Protein AF-0000000086095521 (afdb_homodimer)

Solvent-accessible surface area (backbone atoms only — not comparable to full-atom values): 11314 Å² total; per-residue (Å²): 124,56,78,54,31,46,60,67,69,57,49,69,67,57,41,50,50,43,34,40,61,52,36,51,45,52,51,55,52,46,30,63,48,43,61,58,25,50,75,66,45,40,44,78,45,80,43,85,32,47,42,55,35,70,74,40,37,69,44,7,31,45,44,15,15,22,33,29,16,40,50,27,38,29,47,20,50,21,56,73,32,37,90,40,41,30,46,33,35,42,43,30,76,44,86,71,75,60,71,56,68,69,67,81,70,69,63,69,84,106,125,55,77,54,33,45,61,68,68,58,49,69,68,58,42,50,51,41,34,41,61,51,35,51,45,52,52,56,51,46,29,63,46,42,61,59,24,49,74,64,44,39,45,78,46,79,43,85,32,49,41,57,32,70,73,50,32,69,42,7,30,44,42,14,15,22,32,30,16,40,51,28,37,29,46,20,48,22,56,74,31,38,90,40,41,30,48,33,33,42,45,29,74,43,86,72,76,59,72,56,68,72,65,82,71,72,63,70,86,106

Organism: Naegleria lovaniensis (NCBI:txid51637)

Secondary structure (DSSP, 8-state):
--TT--GGG--HHHHHHHHIIIIIHHHHHHHHHHHHHHHHT-EEEEEE--HHHHH-TTS-HHHHHHHHHHHHHHHHHHHHHGGGTEEEEEE--SSS---B----TTSS--/--TT--TTT--HHHHHHHHIIIIIHHHHHHHHHHHHHHHHT-EEEEEE--HHHHHSS-S-HHHHHHHHHHHHHHHHHHHHHGGGTEEEEEE--SSS---B----TTSTT-

Nearest PDB structures (foldseek):
  2cfc-assembly1_D  TM=9.302E-01  e=1.470E-06  Xanthobacter autotrophicus Py2
  3tzq-assembly1_C  TM=8.940E-01  e=1.376E-06  Mycobacterium marinum M
  4gh5-assembly1_D  TM=8.864E-01  e=1.376E-06  Xanthobacter autotrophicus Py2
  6zdz-assembly1_A  TM=9.006E-01  e=1.494E-05  Comamonas sp. 26
  6zdz-assembly1_B  TM=9.091E-01  e=1.706E-05  Comamonas sp. 26

Sequence (220 aa):
MDNFISCGDITDEVWEKVMAVNTTGPIRTMRKAIPIMSQKKNGAIINIASLGGLHGGRAGIGYTASKHALIGMTKNVGFHYGDQGIRCNAIAPGSVQTNIEVKNPHRWVQMDNFISCGDITDEVWEKVMAVNTTGPIRTMRKAIPIMSQKKNGAIINIASLGGLHGGRAGIGYTASKHALIGMTKNVGFHYGDQGIRCNAIAPGSVQTNIEVKNPHRWVQ

Structure (mmCIF, N/CA/C/O backbone):
data_AF-0000000086095521-model_v1
#
loop_
_entity.id
_entity.type
_entity.pdbx_description
1 polymer 'Uncharacterized protein'
#
loop_
_atom_site.group_PDB
_atom_site.id
_atom_site.type_symbol
_atom_site.label_atom_id
_atom_site.label_alt_id
_atom_site.label_comp_id
_atom_site.label_asym_id
_atom_site.label_entity_id
_atom_site.label_seq_id
_atom_site.pdbx_PDB_ins_code
_atom_site.Cartn_x
_atom_site.Cartn_y
_atom_site.Cartn_z
_atom_site.occupancy
_atom_site.B_iso_or_equiv
_atom_site.auth_seq_id
_atom_site.auth_comp_id
_atom_site.auth_asym_id
_atom_site.auth_atom_id
_atom_site.pdbx_PDB_model_num
ATOM 1 N N . MET A 1 1 ? -12.258 2.51 9.047 1 44.19 1 MET A N 1
ATOM 2 C CA . MET A 1 1 ? -12.242 3.928 8.695 1 44.19 1 MET A CA 1
ATOM 3 C C . MET A 1 1 ? -11.133 4.66 9.43 1 44.19 1 MET A C 1
ATOM 5 O O . MET A 1 1 ? -11.023 4.57 10.656 1 44.19 1 MET A O 1
ATOM 9 N N . ASP A 1 2 ? -9.93 4.641 9.039 1 56.09 2 ASP A N 1
ATOM 10 C CA . ASP A 1 2 ? -8.781 5.195 9.75 1 56.09 2 ASP A CA 1
ATOM 11 C C . ASP A 1 2 ? -9.086 6.605 10.258 1 56.09 2 ASP A C 1
ATOM 13 O O . ASP A 1 2 ? -8.18 7.32 10.695 1 56.09 2 ASP A O 1
ATOM 17 N N . ASN A 1 3 ? -10.492 7 10.508 1 64.38 3 ASN A N 1
ATOM 18 C CA . ASN A 1 3 ? -10.953 8.242 11.125 1 64.38 3 ASN A CA 1
ATOM 19 C C . ASN A 1 3 ? -10.273 9.461 10.508 1 64.38 3 ASN A C 1
ATOM 21 O O . ASN A 1 3 ? -10.016 10.445 11.203 1 64.38 3 ASN A O 1
ATOM 25 N N . PHE A 1 4 ? -9.852 9.375 9.32 1 81.38 4 PHE A N 1
ATOM 26 C CA . PHE A 1 4 ? -9.273 10.516 8.617 1 81.38 4 PHE A CA 1
ATOM 27 C C . PHE A 1 4 ? -8.023 11.008 9.328 1 81.38 4 PHE A C 1
ATOM 29 O O . PHE A 1 4 ? -7.797 12.219 9.422 1 81.38 4 PHE A O 1
ATOM 36 N N . ILE A 1 5 ? -7.273 10.086 10.023 1 91.94 5 ILE A N 1
ATOM 37 C CA . ILE A 1 5 ? -6.066 10.469 10.742 1 91.94 5 ILE A CA 1
ATOM 38 C C . ILE A 1 5 ? -4.941 10.758 9.75 1 91.94 5 ILE A C 1
ATOM 40 O O . ILE A 1 5 ? -4.637 9.93 8.891 1 91.94 5 ILE A O 1
ATOM 44 N N . SER A 1 6 ? -4.414 12.008 9.898 1 93.19 6 SER A N 1
ATOM 45 C CA . SER A 1 6 ? -3.32 12.414 9.016 1 93.19 6 SER A CA 1
ATOM 46 C C . SER A 1 6 ? -2 11.789 9.453 1 93.19 6 SER A C 1
ATOM 48 O O . SER A 1 6 ? -1.903 11.227 10.547 1 93.19 6 SER A O 1
ATOM 50 N N . CYS A 1 7 ? -1.016 11.938 8.648 1 96 7 CYS A N 1
ATOM 51 C CA . CYS A 1 7 ? 0.291 11.336 8.875 1 96 7 CYS A CA 1
ATOM 52 C C . CYS A 1 7 ? 0.884 11.797 10.195 1 96 7 CYS A C 1
ATOM 54 O O . CYS A 1 7 ? 1.418 10.992 10.961 1 96 7 CYS A O 1
ATOM 56 N N . GLY A 1 8 ? 0.722 13.078 10.484 1 94.88 8 GLY A N 1
ATOM 57 C CA . GLY A 1 8 ? 1.319 13.641 11.688 1 94.88 8 GLY A CA 1
ATOM 58 C C . GLY A 1 8 ? 0.671 13.141 12.961 1 94.88 8 GLY A C 1
ATOM 59 O O . GLY A 1 8 ? 1.262 13.234 14.039 1 94.88 8 GLY A O 1
ATOM 60 N N . ASP A 1 9 ? -0.447 12.5 12.898 1 95 9 ASP A N 1
ATOM 61 C CA . ASP A 1 9 ? -1.225 12.203 14.102 1 95 9 ASP A CA 1
ATOM 62 C C . ASP A 1 9 ? -1.443 10.703 14.258 1 95 9 ASP A C 1
ATOM 64 O O . ASP A 1 9 ? -1.921 10.242 15.297 1 95 9 ASP A O 1
ATOM 68 N N . ILE A 1 10 ? -1.082 9.953 13.312 1 96.25 10 ILE A N 1
ATOM 69 C CA . ILE A 1 10 ? -1.401 8.531 13.359 1 96.25 10 ILE A CA 1
ATOM 70 C C . ILE A 1 10 ? -0.462 7.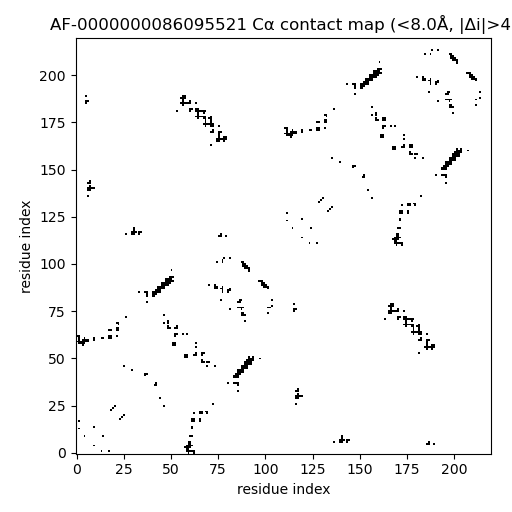816 14.328 1 96.25 10 ILE A C 1
ATOM 72 O O . ILE A 1 10 ? 0.727 8.133 14.398 1 96.25 10 ILE A O 1
ATOM 76 N N . THR A 1 11 ? -1.024 6.887 15.078 1 96.94 11 THR A N 1
ATOM 77 C CA . THR A 1 11 ? -0.217 6.09 16 1 96.94 11 THR A CA 1
ATOM 78 C C . THR A 1 11 ? 0.191 4.77 15.359 1 96.94 11 THR A C 1
ATOM 80 O O . THR A 1 11 ? -0.406 4.344 14.367 1 96.94 11 THR A O 1
ATOM 83 N N . ASP A 1 12 ? 1.165 4.082 15.953 1 97.19 12 ASP A N 1
ATOM 84 C CA . ASP A 1 12 ? 1.57 2.766 15.469 1 97.19 12 ASP A CA 1
ATOM 85 C C . ASP A 1 12 ? 0.413 1.773 15.539 1 97.19 12 ASP A C 1
ATOM 87 O O . ASP A 1 12 ? 0.239 0.949 14.641 1 97.19 12 ASP A O 1
ATOM 91 N N . GLU A 1 13 ? -0.244 1.896 16.578 1 97.19 13 GLU A N 1
ATOM 92 C CA . GLU A 1 13 ? -1.347 0.963 16.797 1 97.19 13 GLU A CA 1
ATOM 93 C C . GLU A 1 13 ? -2.396 1.085 15.695 1 97.19 13 GLU A C 1
ATOM 95 O O . GLU A 1 13 ? -2.859 0.076 15.156 1 97.19 13 GLU A O 1
ATOM 100 N N . VAL A 1 14 ? -2.777 2.252 15.359 1 96.25 14 VAL A N 1
ATOM 101 C CA . VAL A 1 14 ? -3.791 2.475 14.336 1 96.25 14 VAL A CA 1
ATOM 102 C C . VAL A 1 14 ? -3.242 2.066 12.969 1 96.25 14 VAL A C 1
ATOM 104 O O . VAL A 1 14 ? -3.928 1.397 12.195 1 96.25 14 VAL A O 1
ATOM 107 N N . TRP A 1 15 ? -2.004 2.449 12.688 1 97.38 15 TRP A N 1
ATOM 108 C CA . TRP A 1 15 ? -1.353 2.076 11.438 1 97.38 15 TRP A CA 1
ATOM 109 C C . TRP A 1 15 ? -1.354 0.562 11.25 1 97.38 15 TRP A C 1
ATOM 111 O O . TRP A 1 15 ? -1.798 0.058 10.219 1 97.38 15 TRP A O 1
ATOM 121 N N . GLU A 1 16 ? -0.926 -0.094 12.266 1 97.19 16 GLU A N 1
ATOM 122 C CA . GLU A 1 16 ? -0.787 -1.545 12.188 1 97.19 16 GLU A CA 1
ATOM 123 C C . GLU A 1 16 ? -2.145 -2.223 12.031 1 97.19 16 GLU A C 1
ATOM 125 O O . GLU A 1 16 ? -2.281 -3.186 11.273 1 97.19 16 GLU A O 1
ATOM 130 N N . LYS A 1 17 ? -3.07 -1.743 12.711 1 97 17 LYS A N 1
ATOM 131 C CA . LYS A 1 17 ? -4.406 -2.324 12.625 1 97 17 LYS A CA 1
ATOM 132 C C . LYS A 1 17 ? -4.988 -2.156 11.227 1 97 17 LYS A C 1
ATOM 134 O O . LYS A 1 17 ? -5.531 -3.105 10.656 1 97 17 LYS A O 1
ATOM 139 N N . VAL A 1 18 ? -4.906 -0.98 10.648 1 95.56 18 VAL A N 1
ATOM 140 C CA . VAL A 1 18 ? -5.465 -0.691 9.336 1 95.56 18 VAL A CA 1
ATOM 141 C C . VAL A 1 18 ? -4.762 -1.535 8.273 1 95.56 18 VAL A C 1
ATOM 143 O O . VAL A 1 18 ? -5.414 -2.146 7.426 1 95.56 18 VAL A O 1
ATOM 146 N N . MET A 1 19 ? -3.428 -1.593 8.383 1 97.38 19 MET A N 1
ATOM 147 C CA . MET A 1 19 ? -2.672 -2.381 7.418 1 97.38 19 MET A CA 1
ATOM 148 C C . MET A 1 19 ? -2.984 -3.867 7.562 1 97.38 19 MET A C 1
ATOM 150 O O . MET A 1 19 ? -3.119 -4.578 6.566 1 97.38 19 MET A O 1
ATOM 154 N N . ALA A 1 20 ? -3.111 -4.277 8.773 1 97.44 20 ALA A N 1
ATOM 155 C CA . ALA A 1 20 ? -3.428 -5.684 9 1 97.44 20 ALA A CA 1
ATOM 156 C C . ALA A 1 20 ? -4.773 -6.051 8.383 1 97.44 20 ALA A C 1
ATOM 158 O O . ALA A 1 20 ? -4.891 -7.07 7.695 1 97.44 20 ALA A O 1
ATOM 159 N N . VAL A 1 21 ? -5.719 -5.293 8.57 1 96.56 21 VAL A N 1
ATOM 160 C CA . VAL A 1 21 ? -7.078 -5.586 8.133 1 96.56 21 VAL A CA 1
ATOM 161 C C . VAL A 1 21 ? -7.176 -5.457 6.609 1 96.56 21 VAL A C 1
ATOM 163 O O . VAL A 1 21 ? -7.73 -6.328 5.941 1 96.56 21 VAL A O 1
ATOM 166 N N . ASN A 1 22 ? -6.551 -4.426 6.055 1 94.94 22 ASN A N 1
ATOM 167 C CA . ASN A 1 22 ? -6.812 -4.09 4.66 1 94.94 22 ASN A CA 1
ATOM 168 C C . ASN A 1 22 ? -5.781 -4.719 3.729 1 94.94 22 ASN A C 1
ATOM 170 O O . ASN A 1 22 ? -5.988 -4.785 2.518 1 94.94 22 ASN A O 1
ATOM 174 N N . THR A 1 23 ? -4.629 -5.129 4.23 1 97 23 THR A N 1
ATOM 175 C CA . THR A 1 23 ? -3.6 -5.672 3.348 1 97 23 THR A CA 1
ATOM 176 C C . THR A 1 23 ? -3.225 -7.09 3.762 1 97 23 THR A C 1
ATOM 178 O O . THR A 1 23 ? -3.395 -8.031 2.986 1 97 23 THR A O 1
ATOM 181 N N . THR A 1 24 ? -2.922 -7.23 5.055 1 98.25 24 THR A N 1
ATOM 182 C CA . THR A 1 24 ? -2.479 -8.539 5.512 1 98.25 24 THR A CA 1
ATOM 183 C C . THR A 1 24 ? -3.619 -9.555 5.441 1 98.25 24 THR A C 1
ATOM 185 O O . THR A 1 24 ? -3.412 -10.703 5.055 1 98.25 24 THR A O 1
ATOM 188 N N . GLY A 1 25 ? -4.797 -9.172 5.836 1 98.06 25 GLY A N 1
ATOM 189 C CA . GLY A 1 25 ? -5.953 -10.047 5.719 1 98.06 25 GLY A CA 1
ATOM 190 C C . GLY A 1 25 ? -6.164 -10.562 4.309 1 98.06 25 GLY A C 1
ATOM 191 O O . GLY A 1 25 ? -6.16 -11.773 4.086 1 98.06 25 GLY A O 1
ATOM 192 N N . PRO A 1 26 ? -6.27 -9.664 3.373 1 97.62 26 PRO A N 1
ATOM 193 C CA . PRO A 1 26 ? -6.492 -10.062 1.98 1 97.62 26 PRO A CA 1
ATOM 194 C C . PRO A 1 26 ? -5.363 -10.93 1.423 1 97.62 26 PRO A C 1
ATOM 196 O O . PRO A 1 26 ? -5.621 -11.891 0.698 1 97.62 26 PRO A O 1
ATOM 199 N N . ILE A 1 27 ? -4.113 -10.594 1.688 1 97.62 27 ILE A N 1
ATOM 200 C CA . ILE A 1 27 ? -3.043 -11.398 1.111 1 97.62 27 ILE A CA 1
ATOM 201 C C . ILE A 1 27 ? -3.09 -12.812 1.688 1 97.62 27 ILE A C 1
ATOM 203 O O . ILE A 1 27 ? -2.82 -13.789 0.981 1 97.62 27 ILE A O 1
ATOM 207 N N . ARG A 1 28 ? -3.412 -12.969 2.965 1 98.38 28 ARG A N 1
ATOM 208 C CA . ARG A 1 28 ? -3.527 -14.297 3.555 1 98.38 28 ARG A CA 1
ATOM 209 C C . ARG A 1 28 ? -4.672 -15.078 2.918 1 98.38 28 ARG A C 1
ATOM 211 O O . ARG A 1 28 ? -4.539 -16.281 2.656 1 98.38 28 ARG A O 1
ATOM 218 N N . THR A 1 29 ? -5.742 -14.414 2.641 1 98.12 29 THR A N 1
ATOM 219 C CA . THR A 1 29 ? -6.891 -15.055 1.999 1 98.12 29 THR A CA 1
ATOM 220 C C . THR A 1 29 ? -6.547 -15.477 0.574 1 98.12 29 THR A C 1
ATOM 222 O O . THR A 1 29 ? -6.809 -16.609 0.18 1 98.12 29 THR A O 1
ATOM 225 N N . MET A 1 30 ? -5.879 -14.609 -0.163 1 98 30 MET A N 1
ATOM 226 C CA . MET A 1 30 ? -5.516 -14.922 -1.543 1 98 30 MET A CA 1
ATOM 227 C C . MET A 1 30 ? -4.484 -16.047 -1.595 1 98 30 MET A C 1
ATOM 229 O O . MET A 1 30 ? -4.559 -16.922 -2.459 1 98 30 MET A O 1
ATOM 233 N N . ARG A 1 31 ? -3.58 -15.977 -0.673 1 97.75 31 ARG A N 1
ATOM 234 C CA . ARG A 1 31 ? -2.537 -17 -0.625 1 97.75 31 ARG A CA 1
ATOM 235 C C . ARG A 1 31 ? -3.137 -18.391 -0.467 1 97.75 31 ARG A C 1
ATOM 237 O O . ARG A 1 31 ? -2.613 -19.359 -1.016 1 97.75 31 ARG A O 1
ATOM 244 N N . LYS A 1 32 ? -4.203 -18.469 0.253 1 97.44 32 LYS A N 1
ATOM 245 C CA . LYS A 1 32 ? -4.855 -19.766 0.457 1 97.44 32 LYS A CA 1
ATOM 246 C C . LYS A 1 32 ? -5.711 -20.141 -0.747 1 97.44 32 LYS A C 1
ATOM 248 O O . LYS A 1 32 ? -5.793 -21.312 -1.114 1 97.44 32 LYS A O 1
ATOM 253 N N . ALA A 1 33 ? -6.305 -19.234 -1.406 1 97.88 33 ALA A N 1
ATOM 254 C CA . ALA A 1 33 ? -7.262 -19.469 -2.482 1 97.88 33 ALA A CA 1
ATOM 255 C C . ALA A 1 33 ? -6.547 -19.781 -3.795 1 97.88 33 ALA A C 1
ATOM 257 O O . ALA A 1 33 ? -7.016 -20.609 -4.582 1 97.88 33 ALA A O 1
ATOM 258 N N . ILE A 1 34 ? -5.438 -19.219 -4.039 1 97.44 34 ILE A N 1
ATOM 259 C CA . ILE A 1 34 ? -4.797 -19.203 -5.352 1 97.44 34 ILE A CA 1
ATOM 260 C C . ILE A 1 34 ? -4.363 -20.625 -5.73 1 97.44 34 ILE A C 1
ATOM 262 O O . ILE A 1 34 ? -4.609 -21.078 -6.848 1 97.44 34 ILE A O 1
ATOM 266 N N . PRO A 1 35 ? -3.738 -21.375 -4.809 1 96.25 35 PRO A N 1
ATOM 267 C CA . PRO A 1 35 ? -3.361 -22.734 -5.203 1 96.25 35 PRO A CA 1
ATOM 268 C C . PRO A 1 35 ? -4.562 -23.594 -5.602 1 96.25 35 PRO A C 1
ATOM 270 O O . PRO A 1 35 ? -4.469 -24.406 -6.535 1 96.25 35 PRO A O 1
ATOM 273 N N . ILE A 1 36 ? -5.652 -23.375 -4.949 1 97.19 36 ILE A N 1
ATOM 274 C CA . ILE A 1 36 ? -6.871 -24.109 -5.262 1 97.19 36 ILE A CA 1
ATOM 275 C C . ILE A 1 36 ? -7.395 -23.688 -6.633 1 97.19 36 ILE A C 1
ATOM 277 O O . ILE A 1 36 ? -7.746 -24.531 -7.461 1 97.19 36 ILE A O 1
ATOM 281 N N . MET A 1 37 ? -7.414 -22.469 -6.938 1 97.62 37 MET A N 1
ATOM 282 C CA . MET A 1 37 ? -7.898 -21.922 -8.203 1 97.62 37 MET A CA 1
ATOM 283 C C . MET A 1 37 ? -6.98 -22.312 -9.352 1 97.62 37 MET A C 1
ATOM 285 O O . MET A 1 37 ? -7.445 -22.594 -10.461 1 97.62 37 MET A O 1
ATOM 289 N N . SER A 1 38 ? -5.73 -22.312 -9.008 1 95.88 38 SER A N 1
ATOM 290 C CA . SER A 1 38 ? -4.754 -22.672 -10.023 1 95.88 38 SER A CA 1
ATOM 291 C C . SER A 1 38 ? -4.941 -24.109 -10.492 1 95.88 38 SER A C 1
ATOM 293 O O . SER A 1 38 ? -4.828 -24.406 -11.68 1 95.88 38 SER A O 1
ATOM 295 N N . GLN A 1 39 ? -5.23 -24.953 -9.602 1 95.81 39 GLN A N 1
ATOM 296 C CA . GLN A 1 39 ? -5.484 -26.359 -9.93 1 95.81 39 GLN A CA 1
ATOM 297 C C . GLN A 1 39 ? -6.711 -26.5 -10.82 1 95.81 39 GLN A C 1
ATOM 299 O O . GLN A 1 39 ? -6.727 -27.328 -11.734 1 95.81 39 GLN A O 1
ATOM 304 N N . LYS A 1 40 ? -7.66 -25.688 -10.695 1 96.75 40 LYS A N 1
ATOM 305 C CA . LYS A 1 40 ? -8.906 -25.719 -11.453 1 96.75 40 LYS A CA 1
ATOM 306 C C . LYS A 1 40 ? -8.797 -24.875 -12.719 1 96.75 40 LYS A C 1
ATOM 308 O O . LYS A 1 40 ? -9.672 -24.938 -13.586 1 96.75 40 LYS A O 1
ATOM 313 N N . LYS A 1 41 ? -7.809 -24.141 -12.82 1 96.31 41 LYS A N 1
ATOM 314 C CA . LYS A 1 41 ? -7.586 -23.203 -13.906 1 96.31 41 LYS A CA 1
ATOM 315 C C . LYS A 1 41 ? -8.789 -22.281 -14.094 1 96.31 41 LYS A C 1
ATOM 317 O O . LYS A 1 41 ? -9.219 -22.016 -15.219 1 96.31 41 LYS A O 1
ATOM 322 N N . ASN A 1 42 ? -9.312 -21.984 -12.992 1 96.75 42 ASN A N 1
ATOM 323 C CA . ASN A 1 42 ? -1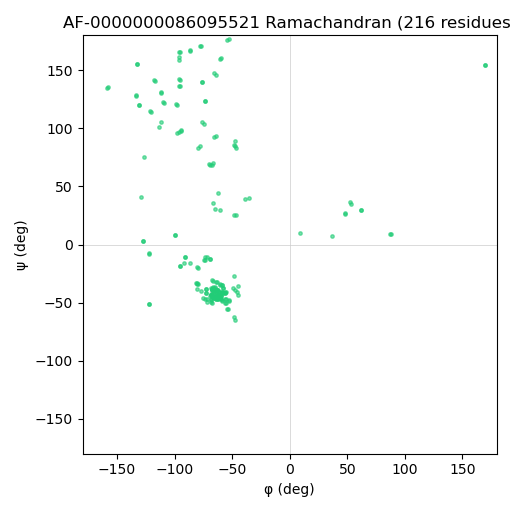0.492 -21.125 -12.945 1 96.75 42 ASN A CA 1
ATOM 324 C C . ASN A 1 42 ? -10.672 -20.469 -11.578 1 96.75 42 ASN A C 1
ATOM 326 O O . ASN A 1 42 ? -10.453 -21.109 -10.547 1 96.75 42 ASN A O 1
ATOM 330 N N . GLY A 1 43 ? -10.969 -19.188 -11.555 1 96.75 43 GLY A N 1
ATOM 331 C CA . GLY A 1 43 ? -11.234 -18.484 -10.312 1 96.75 43 GLY A CA 1
ATOM 332 C C . GLY A 1 43 ? -11.305 -16.969 -10.484 1 96.75 43 GLY A C 1
ATOM 333 O O . GLY A 1 43 ? -10.75 -16.422 -11.438 1 96.75 43 GLY A O 1
ATOM 334 N N . ALA A 1 44 ? -12.039 -16.375 -9.562 1 97.38 44 ALA A N 1
ATOM 335 C CA . ALA A 1 44 ? -12.148 -14.922 -9.547 1 97.38 44 ALA A CA 1
ATOM 336 C C . ALA A 1 44 ? -11.953 -14.375 -8.133 1 97.38 44 ALA A C 1
ATOM 338 O O . ALA A 1 44 ? -12.516 -14.891 -7.172 1 97.38 44 ALA A O 1
ATOM 339 N N . ILE A 1 45 ? -11.094 -13.453 -8.055 1 97.25 45 ILE A N 1
ATOM 340 C CA . ILE A 1 45 ? -10.852 -12.727 -6.812 1 97.25 45 ILE A CA 1
ATOM 341 C C . ILE A 1 45 ? -11.328 -11.281 -6.957 1 97.25 45 ILE A C 1
ATOM 343 O O . ILE A 1 45 ? -11.023 -10.617 -7.953 1 97.25 45 ILE A O 1
ATOM 347 N N . ILE A 1 46 ? -12.117 -10.812 -5.961 1 95.94 46 ILE A N 1
ATOM 348 C CA . ILE A 1 46 ? -12.57 -9.422 -5.93 1 95.94 46 ILE A CA 1
ATOM 349 C C . ILE A 1 46 ? -12.102 -8.758 -4.641 1 95.94 46 ILE A C 1
ATOM 351 O O . ILE A 1 46 ? -12.477 -9.18 -3.543 1 95.94 46 ILE A O 1
ATOM 355 N N . ASN A 1 47 ? -11.234 -7.777 -4.781 1 94.44 47 ASN A N 1
ATOM 356 C CA . ASN A 1 47 ? -10.781 -6.973 -3.654 1 94.44 47 ASN A CA 1
ATOM 357 C C . ASN A 1 47 ? -11.586 -5.68 -3.533 1 94.44 47 ASN A C 1
ATOM 359 O O . ASN A 1 47 ? -11.898 -5.043 -4.539 1 94.44 47 ASN A O 1
ATOM 363 N N . ILE A 1 48 ? -11.859 -5.266 -2.373 1 90 48 ILE A N 1
ATOM 364 C CA . ILE A 1 48 ? -12.641 -4.051 -2.139 1 90 48 ILE A CA 1
ATOM 365 C C . ILE A 1 48 ? -11.695 -2.881 -1.864 1 90 48 ILE A C 1
ATOM 367 O O . ILE A 1 48 ? -11.172 -2.746 -0.756 1 90 48 ILE A O 1
ATOM 371 N N . ALA A 1 49 ? -11.469 -2.18 -2.949 1 86.06 49 ALA A N 1
ATOM 372 C CA . ALA A 1 49 ? -10.641 -0.979 -2.842 1 86.06 49 ALA A CA 1
ATOM 373 C C . ALA A 1 49 ? -11.508 0.269 -2.689 1 86.06 49 ALA A C 1
ATOM 375 O O . ALA A 1 49 ? -12.734 0.183 -2.701 1 86.06 49 ALA A O 1
ATOM 376 N N . SER A 1 50 ? -10.977 1.392 -2.207 1 65.25 50 SER A N 1
ATOM 377 C CA . SER A 1 50 ? -11.742 2.635 -2.117 1 65.25 50 SER A CA 1
ATOM 378 C C . SER A 1 50 ? -11.18 3.693 -3.062 1 65.25 50 SER A C 1
ATOM 380 O O . SER A 1 50 ? -9.969 3.896 -3.127 1 65.25 50 SER A O 1
ATOM 382 N N . LEU A 1 51 ? -11.719 3.986 -4.223 1 53.97 51 LEU A N 1
ATOM 383 C CA . LEU A 1 51 ? -11.266 5.012 -5.152 1 53.97 51 LEU A CA 1
ATOM 384 C C . LEU A 1 51 ? -11.133 6.359 -4.449 1 53.97 51 LEU A C 1
ATOM 386 O O . LEU A 1 51 ? -10.25 7.16 -4.789 1 53.97 51 LEU A O 1
ATOM 390 N N . GLY A 1 52 ? -12.242 6.656 -3.721 1 51.62 52 GLY A N 1
ATOM 391 C CA . GLY A 1 52 ? -12.094 7.934 -3.037 1 51.62 52 GLY A CA 1
ATOM 392 C C . GLY A 1 52 ? -10.766 8.062 -2.312 1 51.62 52 GLY A C 1
ATOM 393 O O . GLY A 1 52 ? -10.219 9.164 -2.205 1 51.62 52 GLY A O 1
ATOM 394 N N . GLY A 1 53 ? -10.367 7.035 -1.752 1 50.53 53 GLY A N 1
ATOM 395 C CA . GLY A 1 53 ? -9.094 7.062 -1.046 1 50.53 53 GLY A CA 1
ATOM 396 C C . GLY A 1 53 ? -7.906 7.25 -1.966 1 50.53 53 GLY A C 1
ATOM 397 O O . GLY A 1 53 ? -6.848 7.711 -1.533 1 50.53 53 GLY A O 1
ATOM 398 N N . LEU A 1 54 ? -8.055 6.70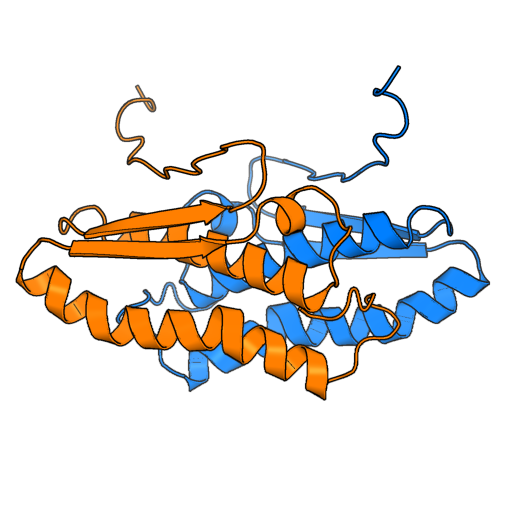3 -3.26 1 54 54 LEU A N 1
ATOM 399 C CA . LEU A 1 54 ? -6.977 6.805 -4.234 1 54 54 LEU A CA 1
ATOM 400 C C . LEU A 1 54 ? -6.836 8.234 -4.746 1 54 54 LEU A C 1
ATOM 402 O O . LEU A 1 54 ? -5.727 8.695 -5.016 1 54 54 LEU A O 1
ATOM 406 N N . HIS A 1 55 ? -8.047 8.766 -5.141 1 51.25 55 HIS A N 1
ATOM 407 C CA . HIS A 1 55 ? -7.992 10.094 -5.73 1 51.25 55 HIS A CA 1
ATOM 408 C C . HIS A 1 55 ? -7.688 11.156 -4.676 1 51.25 55 HIS A C 1
ATOM 410 O O . HIS A 1 55 ? -7.117 12.203 -4.984 1 51.25 55 HIS A O 1
ATOM 416 N N . GLY A 1 56 ? -8.336 11.156 -3.562 1 47.5 56 GLY A N 1
ATOM 417 C CA . GLY A 1 56 ? -8.461 12.414 -2.842 1 47.5 56 GLY A CA 1
ATOM 418 C C . GLY A 1 56 ? -8.008 12.32 -1.397 1 47.5 56 GLY A C 1
ATOM 419 O O . GLY A 1 56 ? -8.547 11.531 -0.621 1 47.5 56 GLY A O 1
ATOM 420 N N . GLY A 1 57 ? -6.594 12.281 -1.204 1 59.19 57 GLY A N 1
ATOM 421 C CA . GLY A 1 57 ? -5.961 12.695 0.037 1 59.19 57 GLY A CA 1
ATOM 422 C C . GLY A 1 57 ? -6.957 12.969 1.15 1 59.19 57 GLY A C 1
ATOM 423 O O . GLY A 1 57 ? -6.57 13.344 2.26 1 59.19 57 GLY A O 1
ATOM 424 N N . ARG A 1 58 ? -8.273 12.586 0.913 1 68.5 58 ARG A N 1
ATOM 425 C CA . ARG A 1 58 ? -9.18 13.062 1.95 1 68.5 58 ARG A CA 1
ATOM 426 C C . ARG A 1 58 ? -9.344 12.023 3.059 1 68.5 58 ARG A C 1
ATOM 428 O O . ARG A 1 58 ? -9.688 12.367 4.191 1 68.5 58 ARG A O 1
ATOM 435 N N . ALA A 1 59 ? -8.945 10.797 2.773 1 84.56 59 ALA A N 1
ATOM 436 C CA . ALA A 1 59 ? -9.008 9.781 3.814 1 84.56 59 ALA A CA 1
ATOM 437 C C . ALA A 1 59 ? -7.742 9.789 4.672 1 84.56 59 ALA A C 1
ATOM 439 O O . ALA A 1 59 ? -6.785 10.516 4.367 1 84.56 59 ALA A O 1
ATOM 440 N N . GLY A 1 60 ? -7.867 9.078 5.781 1 92.25 60 GLY A N 1
ATOM 441 C CA . GLY A 1 60 ? -6.668 8.953 6.59 1 92.25 60 GLY A CA 1
ATOM 442 C C . GLY A 1 60 ? -5.52 8.281 5.863 1 92.25 60 GLY A C 1
ATOM 443 O O . GLY A 1 60 ? -5.727 7.617 4.844 1 92.25 60 GLY A O 1
ATOM 444 N N . ILE A 1 61 ? -4.34 8.5 6.359 1 94.75 61 ILE A N 1
ATOM 445 C CA . ILE A 1 61 ? -3.143 8.055 5.656 1 94.75 61 ILE A CA 1
ATOM 446 C C . ILE A 1 61 ? -3.088 6.527 5.648 1 94.75 61 ILE A C 1
ATOM 448 O O . ILE A 1 61 ? -2.666 5.918 4.66 1 94.75 61 ILE A O 1
ATOM 452 N N . GLY A 1 62 ? -3.518 5.902 6.82 1 95.25 62 GLY A N 1
ATOM 453 C CA . GLY A 1 62 ? -3.502 4.449 6.848 1 95.25 62 GLY A CA 1
ATOM 454 C C . GLY A 1 62 ? -4.453 3.824 5.848 1 95.25 62 GLY A C 1
ATOM 455 O O . GLY A 1 62 ? -4.098 2.865 5.16 1 95.25 62 GLY A O 1
ATOM 456 N N . TYR A 1 63 ? -5.527 4.387 5.77 1 92.62 63 TYR A N 1
ATOM 457 C CA . TYR A 1 63 ? -6.535 3.9 4.828 1 92.62 63 TYR A CA 1
ATOM 458 C C . TYR A 1 63 ? -6.09 4.129 3.391 1 92.62 63 TYR A C 1
ATOM 460 O O . TYR A 1 63 ? -6.16 3.219 2.561 1 92.62 63 TYR A O 1
ATOM 468 N N . THR A 1 64 ? -5.688 5.262 3.061 1 92.5 64 THR A N 1
ATOM 469 C CA . THR A 1 64 ? -5.215 5.586 1.72 1 92.5 64 THR A CA 1
ATOM 470 C C . THR A 1 64 ? -4.082 4.648 1.306 1 92.5 64 THR A C 1
ATOM 472 O O . THR A 1 64 ? -4.109 4.074 0.216 1 92.5 64 THR A O 1
ATOM 475 N N . ALA A 1 65 ? -3.145 4.48 2.193 1 94.69 65 ALA A N 1
ATOM 476 C CA . ALA A 1 65 ? -2.006 3.607 1.919 1 94.69 65 ALA A CA 1
ATOM 477 C C . ALA A 1 65 ? -2.463 2.17 1.693 1 94.69 65 ALA A C 1
ATOM 479 O O . ALA A 1 65 ? -2.033 1.519 0.738 1 94.69 65 ALA A O 1
ATOM 480 N N . SER A 1 66 ? -3.309 1.703 2.553 1 94.69 66 SER A N 1
ATOM 481 C CA . SER A 1 66 ? -3.721 0.305 2.5 1 94.69 66 SER A CA 1
ATOM 482 C C . SER A 1 66 ? -4.523 0.014 1.236 1 94.69 66 SER A C 1
ATOM 484 O O . SER A 1 66 ? -4.391 -1.058 0.642 1 94.69 66 SER A O 1
ATOM 486 N N . LYS A 1 67 ? -5.266 0.906 0.884 1 92.62 67 LYS A N 1
ATOM 487 C CA . LYS A 1 67 ? -6.062 0.699 -0.323 1 92.62 67 LYS A CA 1
ATOM 488 C C . LYS A 1 67 ? -5.191 0.767 -1.574 1 92.62 67 LYS A C 1
ATOM 490 O O . LYS A 1 67 ? -5.418 0.03 -2.535 1 92.62 67 LYS A O 1
ATOM 495 N N . HIS A 1 68 ? -4.281 1.624 -1.584 1 91.94 68 HIS A N 1
ATOM 496 C CA . HIS A 1 68 ? -3.309 1.603 -2.672 1 91.94 68 HIS A CA 1
ATOM 497 C C . HIS A 1 68 ? -2.559 0.276 -2.713 1 91.94 68 HIS A C 1
ATOM 499 O O . HIS A 1 68 ? -2.326 -0.278 -3.791 1 91.94 68 HIS A O 1
ATOM 505 N N . ALA A 1 69 ? -2.158 -0.156 -1.569 1 94.12 69 ALA A N 1
ATOM 506 C CA . ALA A 1 69 ? -1.493 -1.454 -1.502 1 94.12 69 ALA A CA 1
ATOM 507 C C . ALA A 1 69 ? -2.373 -2.555 -2.088 1 94.12 69 ALA A C 1
ATOM 509 O O . ALA A 1 69 ? -1.89 -3.422 -2.816 1 94.12 69 ALA A O 1
ATOM 510 N N . LEU A 1 70 ? -3.619 -2.486 -1.77 1 94.25 70 LEU A N 1
ATOM 511 C CA . LEU A 1 70 ? -4.566 -3.479 -2.262 1 94.25 70 LEU A CA 1
ATOM 512 C C . LEU A 1 70 ? -4.66 -3.436 -3.783 1 94.25 70 LEU A C 1
ATOM 514 O O . LEU A 1 70 ? -4.762 -4.48 -4.434 1 94.25 70 LEU A O 1
ATOM 518 N N . ILE A 1 71 ? -4.625 -2.301 -4.281 1 92 71 ILE A N 1
ATOM 519 C CA . ILE A 1 71 ? -4.629 -2.152 -5.73 1 92 71 ILE A CA 1
ATOM 520 C C . ILE A 1 71 ? -3.369 -2.787 -6.316 1 92 71 ILE A C 1
ATOM 522 O O . ILE A 1 71 ? -3.434 -3.498 -7.324 1 92 71 ILE A O 1
ATOM 526 N N . GLY A 1 72 ? -2.258 -2.527 -5.723 1 92.06 72 GLY A N 1
ATOM 527 C CA . GLY A 1 72 ? -1.025 -3.166 -6.156 1 92.06 72 GLY A CA 1
ATOM 528 C C . GLY A 1 72 ? -1.084 -4.68 -6.098 1 92.06 72 GLY A C 1
ATOM 529 O O . GLY A 1 72 ? -0.64 -5.359 -7.023 1 92.06 72 GLY A O 1
ATOM 530 N N . MET A 1 73 ? -1.643 -5.184 -5.066 1 94.81 73 MET A N 1
ATOM 531 C CA . MET A 1 73 ? -1.806 -6.625 -4.922 1 94.81 73 MET A CA 1
ATOM 532 C C . MET A 1 73 ? -2.703 -7.188 -6.02 1 94.81 73 MET A C 1
ATOM 534 O O . MET A 1 73 ? -2.416 -8.25 -6.578 1 94.81 73 MET A O 1
ATOM 538 N 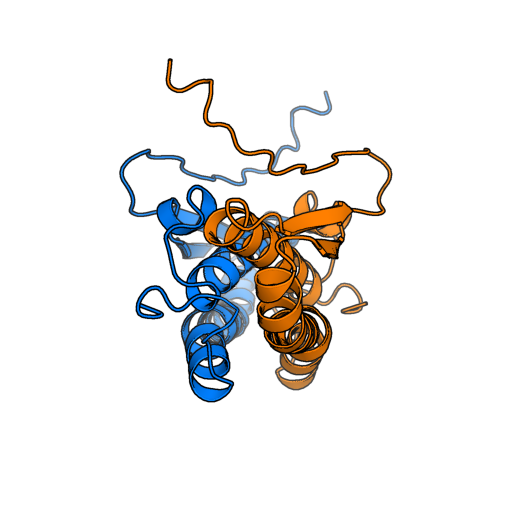N . THR A 1 74 ? -3.744 -6.496 -6.27 1 94.62 74 THR A N 1
ATOM 539 C CA . THR A 1 74 ? -4.691 -6.91 -7.297 1 94.62 74 THR A CA 1
ATOM 540 C C . THR A 1 74 ? -3.998 -7.023 -8.656 1 94.62 74 THR A C 1
ATOM 542 O O . THR A 1 74 ? -4.137 -8.031 -9.344 1 94.62 74 THR A O 1
ATOM 545 N N . LYS A 1 75 ? -3.262 -6.012 -8.984 1 92.25 75 LYS A N 1
ATOM 546 C CA . LYS A 1 75 ? -2.537 -5.996 -10.25 1 92.25 75 LYS A CA 1
ATOM 547 C C . LYS A 1 75 ? -1.507 -7.121 -10.312 1 92.25 75 LYS A C 1
ATOM 549 O O . LYS A 1 75 ? -1.364 -7.785 -11.344 1 92.25 75 LYS A O 1
ATOM 554 N N . ASN A 1 76 ? -0.795 -7.273 -9.25 1 92.75 76 ASN A N 1
ATOM 555 C CA . ASN A 1 76 ? 0.232 -8.305 -9.18 1 92.75 76 ASN A CA 1
ATOM 556 C C . ASN A 1 76 ? -0.36 -9.703 -9.375 1 92.75 76 ASN A C 1
ATOM 558 O O . ASN A 1 76 ? 0.162 -10.5 -10.156 1 92.75 76 ASN A O 1
ATOM 562 N N . VAL A 1 77 ? -1.426 -9.977 -8.703 1 95.06 77 VAL A N 1
ATOM 563 C CA . VAL A 1 77 ? -2.068 -11.281 -8.789 1 95.06 77 VAL A CA 1
ATOM 564 C C . VAL A 1 77 ? -2.619 -11.5 -10.203 1 95.06 77 VAL A C 1
ATOM 566 O O . VAL A 1 77 ? -2.453 -12.57 -10.781 1 95.06 77 VAL A O 1
ATOM 569 N N . GLY A 1 78 ? -3.262 -10.531 -10.695 1 93.5 78 GLY A N 1
ATOM 570 C CA . GLY A 1 78 ? -3.75 -10.633 -12.062 1 93.5 78 GLY A CA 1
ATOM 571 C C . GLY A 1 78 ? -2.656 -10.938 -13.062 1 93.5 78 GLY A C 1
ATOM 572 O O . GLY A 1 78 ? -2.857 -11.734 -13.984 1 93.5 78 GLY A O 1
ATOM 573 N N . PHE A 1 79 ? -1.58 -10.328 -12.867 1 90.19 79 PHE A N 1
ATOM 574 C CA . PHE A 1 79 ? -0.448 -10.5 -13.773 1 90.19 79 PHE A CA 1
ATOM 575 C C . PHE A 1 79 ? 0.121 -11.914 -13.656 1 90.19 79 PHE A C 1
ATOM 577 O O . PHE A 1 79 ? 0.318 -12.594 -14.664 1 90.19 79 PHE A O 1
ATOM 584 N N . HIS A 1 80 ? 0.348 -12.414 -12.492 1 91.25 80 HIS A N 1
ATOM 585 C CA . HIS A 1 80 ? 1.072 -13.664 -12.266 1 91.25 80 HIS A CA 1
ATOM 586 C C . HIS A 1 80 ? 0.17 -14.875 -12.492 1 91.25 80 HIS A C 1
ATOM 588 O O . HIS A 1 80 ? 0.641 -15.938 -12.898 1 91.25 80 HIS A O 1
ATOM 594 N N . TYR A 1 81 ? -1.129 -14.609 -12.43 1 94.38 81 TYR A N 1
ATOM 595 C CA . TYR A 1 81 ? -1.976 -15.797 -12.43 1 94.38 81 TYR A CA 1
ATOM 596 C C . TYR A 1 81 ? -3.047 -15.703 -13.516 1 94.38 81 TYR A C 1
ATOM 598 O O . TYR A 1 81 ? -3.904 -16.578 -13.625 1 94.38 81 TYR A O 1
ATOM 606 N N . GLY A 1 82 ? -2.959 -14.664 -14.242 1 93 82 GLY A N 1
ATOM 607 C CA . GLY A 1 82 ? -3.918 -14.516 -15.32 1 93 82 GLY A CA 1
ATOM 608 C C . GLY A 1 82 ? -3.889 -15.664 -16.312 1 93 82 GLY A C 1
ATOM 609 O O . GLY A 1 82 ? -4.938 -16.125 -16.781 1 93 82 GLY A O 1
ATOM 610 N N . ASP A 1 83 ? -2.74 -16.141 -16.578 1 93.06 83 ASP A N 1
ATOM 611 C CA . ASP A 1 83 ? -2.561 -17.219 -17.547 1 93.06 83 ASP A CA 1
ATOM 612 C C . ASP A 1 83 ? -3.07 -18.547 -17 1 93.06 83 ASP A C 1
ATOM 614 O O . ASP A 1 83 ? -3.238 -19.516 -17.75 1 93.06 83 ASP A O 1
ATOM 618 N N . GLN A 1 84 ? -3.373 -18.625 -15.773 1 94.75 84 GLN A N 1
ATOM 619 C CA . GLN A 1 84 ? -3.879 -19.828 -15.141 1 94.75 84 GLN A CA 1
ATOM 620 C C . GLN A 1 84 ? -5.395 -19.781 -14.984 1 94.75 84 GLN A C 1
ATOM 622 O O . GLN A 1 84 ? -5.977 -20.578 -14.234 1 94.75 84 GLN A O 1
ATOM 627 N N . GLY A 1 85 ? -5.938 -18.75 -15.594 1 95.94 85 GLY A N 1
ATOM 628 C CA . GLY A 1 85 ? -7.391 -18.672 -15.586 1 95.94 85 GLY A CA 1
ATOM 629 C C . GLY A 1 85 ? -7.941 -17.953 -14.375 1 95.94 85 GLY A C 1
ATOM 630 O O . GLY A 1 85 ? -9.141 -18.016 -14.102 1 95.94 85 GLY A O 1
ATOM 631 N N . ILE A 1 86 ? -7.078 -17.344 -13.617 1 96.62 86 ILE A N 1
ATOM 632 C CA . ILE A 1 86 ? -7.508 -16.641 -12.422 1 96.62 86 ILE A CA 1
ATOM 633 C C . ILE A 1 86 ? -7.621 -15.141 -12.727 1 96.62 86 ILE A C 1
ATOM 635 O O . ILE A 1 86 ? -6.652 -14.516 -13.164 1 96.62 86 ILE A O 1
ATOM 639 N N . ARG A 1 87 ? -8.812 -14.609 -12.531 1 96.56 87 ARG A N 1
ATOM 640 C CA . ARG A 1 87 ? -9.047 -13.18 -12.648 1 96.56 87 ARG A CA 1
ATOM 641 C C . ARG A 1 87 ? -8.984 -12.5 -11.281 1 96.56 87 ARG A C 1
ATOM 643 O O . ARG A 1 87 ? -9.453 -13.055 -10.281 1 96.56 87 ARG A O 1
ATOM 650 N N . CYS A 1 88 ? -8.344 -11.367 -11.188 1 95.62 88 CYS A N 1
ATOM 651 C CA . CYS A 1 88 ? -8.266 -10.578 -9.969 1 95.62 88 CYS A CA 1
ATOM 652 C C . CYS A 1 88 ? -8.617 -9.117 -10.25 1 95.62 88 CYS A C 1
ATOM 654 O O . CYS A 1 88 ? -7.926 -8.445 -11.008 1 95.62 88 CYS A O 1
ATOM 656 N N . ASN A 1 89 ? -9.711 -8.625 -9.547 1 92.81 89 ASN A N 1
ATOM 657 C CA . ASN A 1 89 ? -10.195 -7.27 -9.75 1 92.81 89 ASN A CA 1
ATOM 658 C C . ASN A 1 89 ? -10.43 -6.555 -8.422 1 92.81 89 ASN A C 1
ATOM 660 O O . ASN A 1 89 ? -10.531 -7.195 -7.375 1 92.81 89 ASN A O 1
ATOM 664 N N . ALA A 1 90 ? -10.367 -5.266 -8.492 1 92 90 ALA A N 1
ATOM 665 C CA . ALA A 1 90 ? -10.711 -4.441 -7.332 1 92 90 ALA A CA 1
ATOM 666 C C . ALA A 1 90 ? -11.914 -3.547 -7.637 1 92 90 ALA A C 1
ATOM 668 O O . ALA A 1 90 ? -12.039 -3.016 -8.742 1 92 90 ALA A O 1
ATOM 669 N N . ILE A 1 91 ? -12.781 -3.396 -6.641 1 85.69 91 ILE A N 1
ATOM 670 C CA . ILE A 1 91 ? -13.938 -2.512 -6.781 1 85.69 91 ILE A CA 1
ATOM 671 C C . ILE A 1 91 ? -13.75 -1.279 -5.898 1 85.69 91 ILE A C 1
ATOM 673 O O . ILE A 1 91 ? -13.312 -1.39 -4.75 1 85.69 91 ILE A O 1
ATOM 677 N N . ALA A 1 92 ? -13.789 -0.158 -6.492 1 72.19 92 ALA A N 1
ATOM 678 C CA . ALA A 1 92 ? -13.773 1.087 -5.73 1 72.19 92 ALA A CA 1
ATOM 679 C C . ALA A 1 92 ? -15.188 1.594 -5.477 1 72.19 92 ALA A C 1
ATOM 681 O O . ALA A 1 92 ? -15.922 1.91 -6.422 1 72.19 92 ALA A O 1
ATOM 682 N N . PRO A 1 93 ? -15.75 1.341 -4.332 1 55.62 93 PRO A N 1
ATOM 683 C CA . PRO A 1 93 ? -17.141 1.771 -4.125 1 55.62 93 PRO A CA 1
ATOM 684 C C . PRO A 1 93 ? -17.391 3.195 -4.609 1 55.62 93 PRO A C 1
ATOM 686 O O . PRO A 1 93 ? -18.547 3.621 -4.711 1 55.62 93 PRO A O 1
ATOM 689 N N . GLY A 1 94 ? -16.641 4.141 -4.41 1 50.69 94 GLY A N 1
ATOM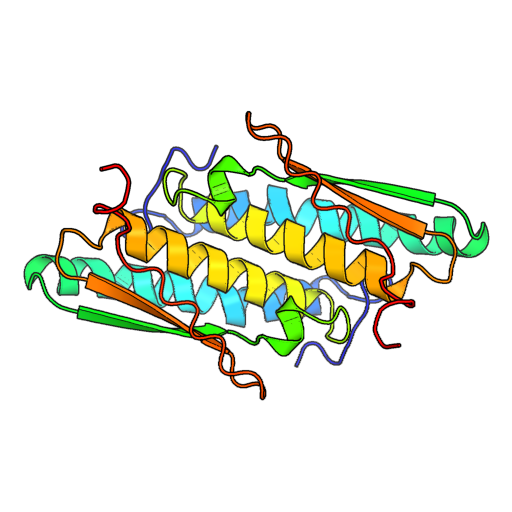 690 C CA . GLY A 1 94 ? -17.156 5.473 -4.684 1 50.69 94 GLY A CA 1
ATOM 691 C C . GLY A 1 94 ? -17.734 5.613 -6.086 1 50.69 94 GLY A C 1
ATOM 692 O O . GLY A 1 94 ? -17.672 4.676 -6.879 1 50.69 94 GLY A O 1
ATOM 693 N N . SER A 1 95 ? -18.281 6.906 -6.281 1 44.94 95 SER A N 1
ATOM 694 C CA . SER A 1 95 ? -19.109 7.312 -7.41 1 44.94 95 SER A CA 1
ATOM 695 C C . SER A 1 95 ? -18.484 6.891 -8.734 1 44.94 95 SER A C 1
ATOM 697 O O . SER A 1 95 ? -19.141 6.941 -9.781 1 44.94 95 SER A O 1
ATOM 699 N N . VAL A 1 96 ? -17.2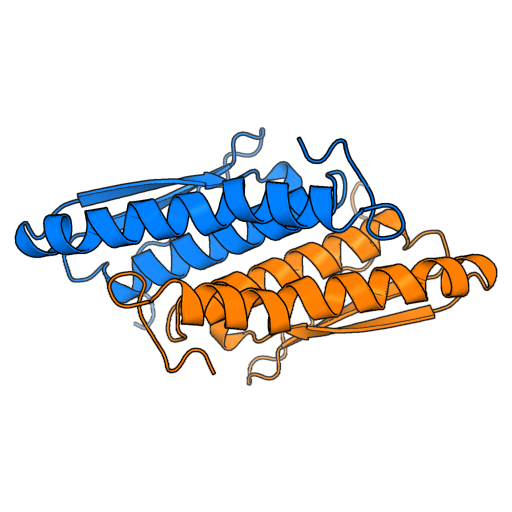81 7.445 -9.016 1 38.44 96 VAL A N 1
ATOM 700 C CA . VAL A 1 96 ? -16.906 7.266 -10.422 1 38.44 96 VAL A CA 1
ATOM 701 C C . VAL A 1 96 ? -16.438 5.832 -10.648 1 38.44 96 VAL A C 1
ATOM 703 O O . VAL A 1 96 ? -15.703 5.27 -9.828 1 38.44 96 VAL A O 1
ATOM 706 N N . GLN A 1 97 ? -17.172 5.047 -11.234 1 39.62 97 GLN A N 1
ATOM 707 C CA . GLN A 1 97 ? -17.078 3.662 -11.68 1 39.62 97 GLN A CA 1
ATOM 708 C C . GLN A 1 97 ? -15.68 3.352 -12.211 1 39.62 97 GLN A C 1
ATOM 710 O O . GLN A 1 97 ? -15.367 3.65 -13.359 1 39.62 97 GLN A O 1
ATOM 715 N N . THR A 1 98 ? -14.57 3.791 -11.695 1 37.28 98 THR A N 1
ATOM 716 C CA . THR A 1 98 ? -13.438 3.322 -12.484 1 37.28 98 THR A CA 1
ATOM 717 C C . THR A 1 98 ? -13.125 1.865 -12.164 1 37.28 98 THR A C 1
ATOM 719 O O . THR A 1 98 ? -12.836 1.525 -11.016 1 37.28 98 THR A O 1
ATOM 722 N N . ASN A 1 99 ? -13.805 0.976 -12.797 1 36.66 99 ASN A N 1
ATOM 723 C CA . ASN A 1 99 ? -13.43 -0.433 -12.828 1 36.66 99 ASN A CA 1
ATOM 724 C C . ASN A 1 99 ? -11.953 -0.607 -13.18 1 36.66 99 ASN A C 1
ATOM 726 O O . ASN A 1 99 ? -11.508 -0.221 -14.266 1 36.66 99 ASN A O 1
ATOM 730 N N . ILE A 1 100 ? -11.031 -0.553 -12.273 1 38.62 100 ILE A N 1
ATOM 731 C CA . ILE A 1 100 ? -9.68 -0.88 -12.711 1 38.62 100 ILE A CA 1
ATOM 732 C C . ILE A 1 100 ? -9.602 -2.354 -13.102 1 38.62 100 ILE A C 1
ATOM 734 O O . ILE A 1 100 ? -9.703 -3.236 -12.25 1 38.62 100 ILE A O 1
ATOM 738 N N . GLU A 1 101 ? -10.219 -2.758 -14.195 1 34.47 101 GLU A N 1
ATOM 739 C CA . GLU A 1 101 ? -10.008 -4.07 -14.805 1 34.47 101 GLU A CA 1
ATOM 740 C C . GLU A 1 101 ? -8.586 -4.211 -15.344 1 34.47 101 GLU A C 1
ATOM 742 O O . GLU A 1 101 ? -8.117 -3.354 -16.094 1 34.47 101 GLU A O 1
ATOM 747 N N . VAL A 1 102 ? -7.664 -4.73 -14.586 1 31.8 102 VAL A N 1
ATOM 748 C CA . VAL A 1 102 ? -6.379 -5.07 -15.195 1 31.8 102 VAL A CA 1
ATOM 749 C C . VAL A 1 102 ? -6.547 -6.273 -16.125 1 31.8 102 VAL A C 1
ATOM 751 O O . VAL A 1 102 ? -6.789 -7.391 -15.656 1 31.8 102 VAL A O 1
ATOM 754 N N . LYS A 1 103 ? -7.223 -6.172 -17.25 1 33.72 103 LYS A N 1
ATOM 755 C CA . LYS A 1 103 ? -7.148 -7.203 -18.281 1 33.72 103 LYS A CA 1
ATOM 756 C C . LYS A 1 103 ? -5.75 -7.273 -18.891 1 33.72 103 LYS A C 1
ATOM 758 O O . LYS A 1 103 ? -5.02 -6.281 -18.891 1 33.72 103 LYS A O 1
ATOM 763 N N . ASN A 1 104 ? -5.273 -8.469 -19.328 1 28.61 104 ASN A N 1
ATOM 764 C CA . ASN A 1 104 ? -4.051 -8.82 -20.047 1 28.61 104 ASN A CA 1
ATOM 765 C C . ASN A 1 104 ? -3.82 -7.902 -21.25 1 28.61 104 ASN A C 1
ATOM 767 O O . ASN A 1 104 ? -4.598 -7.91 -22.203 1 28.61 104 ASN A O 1
ATOM 771 N N . PRO A 1 105 ? -3.182 -6.84 -21.109 1 34.25 105 PRO A N 1
ATOM 772 C CA . PRO A 1 105 ? -2.902 -6.23 -22.406 1 34.25 105 PRO A CA 1
ATOM 773 C C . PRO A 1 105 ? -2.066 -7.133 -23.312 1 34.25 105 PRO A C 1
ATOM 775 O O . PRO A 1 105 ? -0.84 -7.004 -23.359 1 34.25 105 PRO A O 1
ATOM 778 N N . HIS A 1 106 ? -2.098 -8.414 -23.281 1 29.3 106 HIS A N 1
ATOM 779 C CA . HIS A 1 106 ? -1.289 -8.984 -24.344 1 29.3 106 HIS A CA 1
ATOM 780 C C . HIS A 1 106 ? -1.601 -8.328 -25.688 1 29.3 106 HIS A C 1
ATOM 782 O O . HIS A 1 106 ? -0.9 -8.555 -26.672 1 29.3 106 HIS A O 1
ATOM 788 N N . ARG A 1 107 ? -2.766 -7.754 -26.047 1 27.06 107 ARG A N 1
ATOM 789 C CA . ARG A 1 107 ? -2.885 -7.484 -27.484 1 27.06 107 ARG A CA 1
ATOM 790 C C . ARG A 1 107 ? -2.141 -6.207 -27.859 1 27.06 107 ARG A C 1
ATOM 792 O O . ARG A 1 107 ? -1.874 -5.965 -29.031 1 27.06 107 ARG A O 1
ATOM 799 N N . TRP A 1 108 ? -2.109 -5.125 -27.094 1 25.47 108 TRP A N 1
ATOM 800 C CA . TRP A 1 108 ? -1.753 -3.965 -27.906 1 25.47 108 TRP A CA 1
ATOM 801 C C . TRP A 1 108 ? -0.272 -3.992 -28.266 1 25.47 108 TRP A C 1
ATOM 803 O O . TRP A 1 108 ? 0.272 -2.998 -28.75 1 25.47 108 TRP A O 1
ATOM 813 N N . VAL A 1 109 ? 0.667 -4.824 -27.672 1 22.52 109 VAL A N 1
ATOM 814 C CA . VAL A 1 109 ? 1.885 -4.68 -28.469 1 22.52 109 VAL A CA 1
ATOM 815 C C . VAL A 1 109 ? 1.662 -5.254 -29.859 1 22.52 109 VAL A C 1
ATOM 817 O O . VAL A 1 109 ? 1.958 -6.422 -30.125 1 22.52 109 VAL A O 1
ATOM 820 N N . GLN A 1 110 ? 0.52 -5.168 -30.484 1 17.72 110 GLN A N 1
ATOM 821 C CA . GLN A 1 110 ? 0.777 -5.266 -31.922 1 17.72 110 GLN A CA 1
ATOM 822 C C . GLN A 1 110 ? 1.25 -3.932 -32.469 1 17.72 110 GLN A C 1
ATOM 824 O O . GLN A 1 110 ? 0.756 -2.873 -32.094 1 17.72 110 GLN A O 1
ATOM 829 N N . MET B 1 1 ? 14.133 -6.402 -1.92 1 43.59 1 MET B N 1
ATOM 830 C CA . MET B 1 1 ? 13.789 -7.074 -3.168 1 43.59 1 MET B CA 1
ATOM 831 C C . MET B 1 1 ? 12.914 -8.297 -2.902 1 43.59 1 MET B C 1
ATOM 833 O O . MET B 1 1 ? 13.281 -9.164 -2.107 1 43.59 1 MET B O 1
ATOM 837 N N . ASP B 1 2 ? 11.672 -8.211 -2.66 1 56.25 2 ASP B N 1
ATOM 838 C CA . ASP B 1 2 ? 10.812 -9.32 -2.258 1 56.25 2 ASP B CA 1
ATOM 839 C C . ASP B 1 2 ? 11.008 -10.531 -3.17 1 56.25 2 ASP B C 1
ATOM 841 O O . ASP B 1 2 ? 10.219 -11.469 -3.139 1 56.25 2 ASP B O 1
ATOM 845 N N . ASN B 1 3 ? 12.297 -10.688 -3.885 1 64 3 ASN B N 1
ATOM 846 C CA . ASN B 1 3 ? 12.727 -11.844 -4.664 1 64 3 ASN B CA 1
ATOM 847 C C . ASN B 1 3 ? 11.648 -12.297 -5.637 1 64 3 ASN B C 1
ATOM 849 O O . ASN B 1 3 ? 11.484 -13.5 -5.875 1 64 3 ASN B O 1
ATOM 853 N N . PHE B 1 4 ? 10.828 -11.43 -6.043 1 81.19 4 PHE B N 1
ATOM 854 C CA . PHE B 1 4 ? 9.828 -11.758 -7.055 1 81.19 4 PHE B CA 1
ATOM 855 C C . PHE B 1 4 ? 8.891 -12.844 -6.547 1 81.19 4 PHE B C 1
ATOM 857 O O . PHE B 1 4 ? 8.492 -13.727 -7.309 1 81.19 4 PHE B O 1
ATOM 864 N N . ILE B 1 5 ? 8.648 -12.914 -5.191 1 91.94 5 ILE B N 1
ATOM 865 C CA . ILE B 1 5 ? 7.77 -13.922 -4.613 1 91.94 5 ILE B CA 1
ATOM 866 C C . ILE B 1 5 ? 6.316 -13.57 -4.926 1 91.94 5 ILE B C 1
ATOM 868 O O . ILE B 1 5 ? 5.863 -12.461 -4.648 1 91.94 5 ILE B O 1
ATOM 872 N N . SER B 1 6 ? 5.648 -14.578 -5.578 1 93.19 6 SER B N 1
ATOM 873 C CA . SER B 1 6 ? 4.246 -14.383 -5.926 1 93.19 6 SER B CA 1
ATOM 874 C C . SER B 1 6 ? 3.344 -14.57 -4.711 1 93.19 6 SER B C 1
ATOM 876 O O . SER B 1 6 ? 3.789 -15.047 -3.666 1 93.19 6 SER B O 1
ATOM 878 N N . CYS B 1 7 ? 2.111 -14.242 -4.867 1 96 7 CYS B N 1
ATOM 879 C CA . CYS B 1 7 ? 1.138 -14.273 -3.779 1 96 7 CYS B CA 1
ATOM 880 C C . CYS B 1 7 ? 1.026 -15.672 -3.186 1 96 7 CYS B C 1
ATOM 882 O O . CYS B 1 7 ? 0.989 -15.836 -1.965 1 96 7 CYS B O 1
ATOM 884 N N . GLY B 1 8 ? 1.04 -16.672 -4.059 1 94.88 8 GLY B N 1
ATOM 885 C CA . GLY B 1 8 ? 0.86 -18.047 -3.602 1 94.88 8 GLY B CA 1
ATOM 886 C C . GLY B 1 8 ? 2.035 -18.562 -2.795 1 94.88 8 GLY B C 1
ATOM 887 O O . GLY B 1 8 ? 1.905 -19.531 -2.059 1 94.88 8 GLY B O 1
ATOM 888 N N . ASP B 1 9 ? 3.141 -17.891 -2.783 1 95 9 ASP B N 1
ATOM 889 C CA . ASP B 1 9 ? 4.363 -18.453 -2.221 1 95 9 ASP B CA 1
ATOM 890 C C . ASP B 1 9 ? 4.906 -17.578 -1.096 1 95 9 ASP B C 1
ATOM 892 O O . ASP B 1 9 ? 5.828 -17.969 -0.381 1 95 9 ASP B O 1
ATOM 896 N N . ILE B 1 10 ? 4.363 -16.453 -0.896 1 96.19 10 ILE B N 1
ATOM 897 C CA . ILE B 1 10 ? 4.934 -15.523 0.065 1 96.19 10 ILE B CA 1
ATOM 898 C C . ILE B 1 10 ? 4.598 -15.969 1.485 1 96.19 10 ILE B C 1
ATOM 900 O O . ILE B 1 10 ? 3.494 -16.453 1.745 1 96.19 10 ILE B O 1
ATOM 904 N N . THR B 1 11 ? 5.582 -15.828 2.365 1 96.88 11 THR B N 1
ATOM 905 C CA . THR B 1 11 ? 5.363 -16.172 3.768 1 96.88 11 THR B CA 1
ATOM 906 C C . THR B 1 11 ? 4.996 -14.922 4.57 1 96.88 11 THR B C 1
ATOM 908 O O . THR B 1 11 ? 5.23 -13.797 4.125 1 96.88 11 THR B O 1
ATOM 911 N N . ASP B 1 12 ? 4.48 -15.117 5.793 1 97.19 12 ASP B N 1
ATOM 912 C CA . ASP B 1 12 ? 4.172 -13.992 6.676 1 97.19 12 ASP B CA 1
ATOM 913 C C . ASP B 1 12 ? 5.434 -13.195 7.004 1 97.19 12 ASP B C 1
ATOM 915 O O . ASP B 1 12 ? 5.395 -11.961 7.062 1 97.19 12 ASP B O 1
ATOM 919 N N . GLU B 1 13 ? 6.406 -13.922 7.211 1 97.12 13 GLU B N 1
ATOM 920 C CA . GLU B 1 13 ? 7.664 -13.281 7.594 1 97.12 13 GLU B CA 1
ATOM 921 C C . GLU B 1 13 ? 8.156 -12.344 6.5 1 97.12 13 GLU B C 1
ATOM 923 O O . GLU B 1 13 ? 8.562 -11.211 6.785 1 97.12 13 GLU B O 1
ATOM 928 N N . VAL B 1 14 ? 8.148 -12.758 5.297 1 96.19 14 VAL B N 1
ATOM 929 C CA . VAL B 1 14 ? 8.617 -11.945 4.18 1 96.19 14 VAL B CA 1
ATOM 930 C C . VAL B 1 14 ? 7.672 -10.766 3.965 1 96.19 14 VAL B C 1
ATOM 932 O O . VAL B 1 14 ? 8.117 -9.633 3.775 1 96.19 14 VAL B O 1
ATOM 935 N N . TRP B 1 15 ? 6.371 -11.031 4.023 1 97.38 15 TRP B N 1
ATOM 936 C CA . TRP B 1 15 ? 5.367 -9.984 3.885 1 97.38 15 TRP B CA 1
ATOM 937 C C . TRP B 1 15 ? 5.586 -8.883 4.918 1 97.38 15 TRP B C 1
ATOM 939 O O . TRP B 1 15 ? 5.684 -7.703 4.562 1 97.38 15 TRP B O 1
ATOM 949 N N . GLU B 1 16 ? 5.723 -9.297 6.117 1 97.19 16 GLU B N 1
ATOM 950 C CA . GLU B 1 16 ? 5.848 -8.344 7.215 1 97.19 16 GLU B CA 1
ATOM 951 C C . GLU B 1 16 ? 7.137 -7.539 7.105 1 97.19 16 GLU B C 1
ATOM 953 O O . GLU B 1 16 ? 7.148 -6.336 7.363 1 97.19 16 GLU B O 1
ATOM 958 N N . LYS B 1 17 ? 8.148 -8.18 6.75 1 96.94 17 LYS B N 1
ATOM 959 C CA . LYS B 1 17 ? 9.422 -7.492 6.617 1 96.94 17 LYS B CA 1
ATOM 960 C C . LYS B 1 17 ? 9.375 -6.441 5.508 1 96.94 17 LYS B C 1
ATOM 962 O O . LYS B 1 17 ? 9.82 -5.309 5.699 1 96.94 17 LYS B O 1
ATOM 967 N N . VAL B 1 18 ? 8.852 -6.777 4.355 1 95.56 18 VAL B N 1
ATOM 968 C CA . VAL B 1 18 ? 8.789 -5.871 3.213 1 95.56 18 VAL B CA 1
ATOM 969 C C . VAL B 1 18 ? 7.906 -4.676 3.547 1 95.56 18 VAL B C 1
ATOM 971 O O . VAL B 1 18 ? 8.281 -3.527 3.289 1 95.56 18 VAL B O 1
ATOM 974 N N . MET B 1 19 ? 6.758 -4.977 4.176 1 97.44 19 MET B N 1
ATOM 975 C CA . MET B 1 19 ? 5.848 -3.891 4.539 1 97.44 19 MET B CA 1
ATOM 976 C C . MET B 1 19 ? 6.465 -2.998 5.609 1 97.44 19 MET B C 1
ATOM 978 O O . MET B 1 19 ? 6.332 -1.773 5.555 1 97.44 19 MET B O 1
ATOM 982 N N . ALA B 1 20 ? 7.125 -3.617 6.504 1 97.5 20 ALA B N 1
ATOM 983 C CA . ALA B 1 20 ? 7.766 -2.836 7.559 1 97.5 20 ALA B CA 1
ATOM 984 C C . ALA B 1 20 ? 8.805 -1.884 6.98 1 97.5 20 ALA B C 1
ATOM 986 O O . ALA B 1 20 ? 8.844 -0.702 7.332 1 97.5 20 ALA B O 1
ATOM 987 N N . VAL B 1 21 ? 9.594 -2.322 6.133 1 96.56 21 VAL B N 1
ATOM 988 C CA . VAL B 1 21 ? 10.703 -1.548 5.594 1 96.56 21 VAL B CA 1
ATOM 989 C C . VAL B 1 21 ? 10.172 -0.479 4.641 1 96.56 21 VAL B C 1
ATOM 991 O O . VAL B 1 21 ? 10.578 0.685 4.719 1 96.56 21 VAL B O 1
ATOM 994 N N . ASN B 1 22 ? 9.203 -0.841 3.809 1 94.94 22 ASN B N 1
ATOM 995 C CA . ASN B 1 22 ? 8.836 0.036 2.703 1 94.94 22 ASN B CA 1
ATOM 996 C C . ASN B 1 22 ? 7.656 0.934 3.072 1 94.94 22 ASN B C 1
ATOM 998 O O . ASN B 1 22 ? 7.383 1.922 2.387 1 94.94 22 ASN B O 1
ATOM 1002 N N . THR B 1 23 ? 6.883 0.609 4.105 1 96.94 23 THR B N 1
ATOM 1003 C CA . THR B 1 23 ? 5.715 1.416 4.434 1 96.94 23 THR B CA 1
ATOM 1004 C C . THR B 1 23 ? 5.805 1.941 5.863 1 96.94 23 THR B C 1
ATOM 1006 O O . THR B 1 23 ? 5.832 3.154 6.086 1 96.94 23 THR B O 1
ATOM 1009 N N . THR B 1 24 ? 6.066 1.007 6.781 1 98.25 24 THR B N 1
ATOM 1010 C CA . THR B 1 24 ? 6.09 1.417 8.18 1 98.25 24 THR B CA 1
ATOM 1011 C C . THR B 1 24 ? 7.285 2.328 8.461 1 98.25 24 THR B C 1
ATOM 1013 O O . THR B 1 24 ? 7.164 3.312 9.188 1 98.25 24 THR B O 1
ATOM 1016 N N . GLY B 1 25 ? 8.43 2.01 7.934 1 98.12 25 GLY B N 1
ATOM 1017 C CA . GLY B 1 25 ? 9.594 2.873 8.07 1 98.12 25 GLY B CA 1
ATOM 1018 C C . GLY B 1 25 ? 9.336 4.301 7.625 1 98.12 25 GLY B C 1
ATOM 1019 O O . GLY B 1 25 ? 9.469 5.238 8.414 1 98.12 25 GLY B O 1
ATOM 1020 N N . PRO B 1 26 ? 8.883 4.453 6.414 1 97.69 26 PRO B N 1
ATOM 1021 C CA . PRO B 1 26 ? 8.617 5.789 5.875 1 97.69 26 PRO B CA 1
ATOM 1022 C C . PRO B 1 26 ? 7.547 6.543 6.66 1 97.69 26 PRO B C 1
ATOM 1024 O O . PRO B 1 26 ? 7.68 7.746 6.891 1 97.69 26 PRO B O 1
ATOM 1027 N N . ILE B 1 27 ? 6.461 5.898 7.039 1 97.62 27 ILE B N 1
ATOM 1028 C CA . ILE B 1 27 ? 5.422 6.637 7.746 1 97.62 27 ILE B CA 1
ATOM 1029 C C . ILE B 1 27 ? 5.957 7.113 9.094 1 97.62 27 ILE B C 1
ATOM 1031 O O . ILE B 1 27 ? 5.625 8.211 9.547 1 97.62 27 ILE B O 1
ATOM 1035 N N . ARG B 1 28 ? 6.781 6.324 9.766 1 98.38 28 ARG B N 1
ATOM 1036 C CA . ARG B 1 28 ? 7.367 6.75 11.031 1 98.38 28 ARG B CA 1
ATOM 1037 C C . ARG B 1 28 ? 8.297 7.941 10.836 1 98.38 28 ARG B C 1
ATOM 1039 O O . ARG B 1 28 ? 8.305 8.875 11.641 1 98.38 28 ARG B O 1
ATOM 1046 N N . THR B 1 29 ? 9.023 7.922 9.773 1 98.12 29 THR B N 1
ATOM 1047 C CA . THR B 1 29 ? 9.93 9.023 9.453 1 98.12 29 THR B CA 1
ATOM 1048 C C . THR B 1 29 ? 9.148 10.289 9.133 1 98.12 29 THR B C 1
ATOM 1050 O O . THR B 1 29 ? 9.445 11.359 9.672 1 98.12 29 THR B O 1
ATOM 1053 N N . MET B 1 30 ? 8.094 10.164 8.352 1 98.06 30 MET B N 1
ATOM 1054 C CA . MET B 1 30 ? 7.285 11.328 7.984 1 98.06 30 MET B CA 1
ATOM 1055 C C . MET B 1 30 ? 6.547 11.883 9.195 1 98.06 30 MET B C 1
ATOM 1057 O O . MET B 1 30 ? 6.438 13.102 9.352 1 98.06 30 MET B O 1
ATOM 1061 N N . ARG B 1 31 ? 6.082 10.984 9.992 1 97.81 31 ARG B N 1
ATOM 1062 C CA . ARG B 1 31 ? 5.352 11.398 11.188 1 97.81 31 ARG B CA 1
ATOM 1063 C C . ARG B 1 31 ? 6.215 12.281 12.078 1 97.81 31 ARG B C 1
ATOM 1065 O O . ARG B 1 31 ? 5.711 13.211 12.719 1 97.81 31 ARG B O 1
ATOM 1072 N N . LYS B 1 32 ? 7.477 12 12.109 1 97.44 32 LYS B N 1
ATOM 1073 C CA . LYS B 1 32 ? 8.383 12.797 12.93 1 97.44 32 LYS B CA 1
ATOM 1074 C C . LYS B 1 32 ? 8.766 14.102 12.234 1 97.44 32 LYS B C 1
ATOM 1076 O O . LYS B 1 32 ? 8.914 15.133 12.883 1 97.44 32 LYS B O 1
ATOM 1081 N N . ALA B 1 33 ? 8.867 14.125 10.969 1 97.94 33 ALA B N 1
ATOM 1082 C CA . ALA B 1 33 ? 9.359 15.258 10.195 1 97.94 33 ALA B CA 1
ATOM 1083 C C . ALA B 1 33 ? 8.258 16.297 10 1 97.94 33 ALA B C 1
ATOM 1085 O O . ALA B 1 33 ? 8.531 17.5 10.008 1 97.94 33 ALA B O 1
ATOM 1086 N N . ILE B 1 34 ? 7.055 15.922 9.883 1 97.5 34 ILE B N 1
ATOM 1087 C CA . ILE B 1 34 ? 5.965 16.766 9.414 1 97.5 34 ILE B CA 1
ATOM 1088 C C . ILE B 1 34 ? 5.691 17.875 10.438 1 97.5 34 ILE B C 1
ATOM 1090 O O . ILE B 1 34 ? 5.566 19.047 10.078 1 97.5 34 ILE B O 1
ATOM 1094 N N . PRO B 1 35 ? 5.629 17.547 11.742 1 96.38 35 PRO B N 1
ATOM 1095 C CA . PRO B 1 35 ? 5.387 18.641 12.688 1 96.38 35 PRO B CA 1
ATOM 1096 C C . PRO B 1 35 ? 6.477 19.703 12.648 1 96.38 35 PRO B C 1
ATOM 1098 O O . PRO B 1 35 ? 6.184 20.891 12.789 1 96.38 35 PRO B O 1
ATOM 1101 N N . ILE B 1 36 ? 7.68 19.297 12.414 1 97.25 36 ILE B N 1
ATOM 1102 C CA . ILE B 1 36 ? 8.797 20.219 12.328 1 97.25 36 ILE B CA 1
ATOM 1103 C C . ILE B 1 36 ? 8.656 21.078 11.062 1 97.25 36 ILE B C 1
ATOM 1105 O O . ILE B 1 36 ? 8.805 22.297 11.117 1 97.25 36 ILE B O 1
ATOM 1109 N N . MET B 1 37 ? 8.328 20.547 9.984 1 97.69 37 MET B N 1
ATOM 1110 C CA . MET B 1 37 ? 8.164 21.234 8.703 1 97.69 37 MET B CA 1
ATOM 1111 C C . MET B 1 37 ? 6.961 22.172 8.742 1 97.69 37 MET B C 1
ATOM 1113 O O . MET B 1 37 ? 7 23.25 8.164 1 97.69 37 MET B O 1
ATOM 1117 N N . SER B 1 38 ? 5.969 21.656 9.406 1 96 38 SER B N 1
ATOM 1118 C CA . SER B 1 38 ? 4.758 22.469 9.508 1 96 38 SER B CA 1
ATOM 1119 C C . SER B 1 38 ? 5.016 23.766 10.266 1 96 38 SER B C 1
ATOM 1121 O O . SER B 1 38 ? 4.5 24.828 9.891 1 96 38 SER B O 1
ATOM 1123 N N . GLN B 1 39 ? 5.789 23.688 11.258 1 95.88 39 GLN B N 1
ATOM 1124 C CA . GLN B 1 39 ? 6.152 24.875 12.023 1 95.88 39 GLN B CA 1
ATOM 1125 C C . GLN B 1 39 ? 6.938 25.859 11.172 1 95.88 39 GLN B C 1
ATOM 1127 O O . GLN B 1 39 ? 6.754 27.078 11.297 1 95.88 39 GLN B O 1
ATOM 1132 N N . LYS B 1 40 ? 7.691 25.422 10.266 1 96.81 40 LYS B N 1
ATOM 1133 C CA . LYS B 1 40 ? 8.523 26.25 9.398 1 96.81 40 LYS B CA 1
ATOM 1134 C C . LYS B 1 40 ? 7.773 26.641 8.125 1 96.81 40 LYS B C 1
ATOM 1136 O O . LYS B 1 40 ? 8.242 27.484 7.359 1 96.81 40 LYS B O 1
ATOM 1141 N N . LYS B 1 41 ? 6.699 26.062 7.902 1 96.44 41 LYS B N 1
ATOM 1142 C CA . LYS B 1 41 ? 5.898 26.234 6.691 1 96.44 41 LYS B CA 1
ATOM 1143 C C . LYS B 1 41 ? 6.734 26 5.438 1 96.44 41 LYS B C 1
ATOM 1145 O O . LYS B 1 41 ? 6.633 26.75 4.469 1 96.44 41 LYS B O 1
ATOM 1150 N N . ASN B 1 42 ? 7.594 25.109 5.625 1 96.88 42 ASN B N 1
ATOM 1151 C CA . ASN B 1 42 ? 8.508 24.75 4.547 1 96.88 42 ASN B CA 1
ATOM 1152 C C . ASN B 1 42 ? 9.078 23.344 4.738 1 96.88 42 ASN B C 1
ATOM 1154 O O . ASN B 1 42 ? 9.398 22.938 5.859 1 96.88 42 ASN B O 1
ATOM 1158 N N . GLY B 1 43 ? 9.109 22.562 3.662 1 96.81 43 GLY B N 1
ATOM 1159 C CA . GLY B 1 43 ? 9.703 21.234 3.705 1 96.81 43 GLY B CA 1
ATOM 1160 C C . GLY B 1 43 ? 9.422 20.406 2.461 1 96.81 43 GLY B C 1
ATOM 1161 O O . GLY B 1 43 ? 8.453 20.672 1.742 1 96.81 43 GLY B O 1
ATOM 1162 N N . ALA B 1 44 ? 10.336 19.484 2.24 1 97.44 44 ALA B N 1
ATOM 1163 C CA . ALA B 1 44 ? 10.18 18.578 1.112 1 97.44 44 ALA B CA 1
ATOM 1164 C C . ALA B 1 44 ? 10.438 17.125 1.539 1 97.44 44 ALA B C 1
ATOM 1166 O O . ALA B 1 44 ? 11.414 16.844 2.232 1 97.44 44 ALA B O 1
ATOM 1167 N N . ILE B 1 45 ? 9.523 16.328 1.217 1 97.31 45 ILE B N 1
ATOM 1168 C CA . ILE B 1 45 ? 9.648 14.891 1.438 1 97.31 45 ILE B CA 1
ATOM 1169 C C . ILE B 1 45 ? 9.75 14.164 0.097 1 97.31 45 ILE B C 1
ATOM 1171 O O . ILE B 1 45 ? 8.969 14.438 -0.82 1 97.31 45 ILE B O 1
ATOM 1175 N N . ILE B 1 46 ? 10.766 13.266 -0.03 1 96 46 ILE B N 1
ATOM 1176 C CA . ILE B 1 46 ? 10.93 12.445 -1.224 1 96 46 ILE B CA 1
ATOM 1177 C C . ILE B 1 46 ? 10.875 10.969 -0.842 1 96 46 ILE B C 1
ATOM 1179 O O . ILE B 1 46 ? 11.711 10.484 -0.078 1 96 46 ILE B O 1
ATOM 1183 N N . ASN B 1 47 ? 9.844 10.289 -1.319 1 94.5 47 ASN B N 1
ATOM 1184 C CA . ASN B 1 47 ? 9.719 8.852 -1.14 1 94.5 47 ASN B CA 1
ATOM 1185 C C . ASN B 1 47 ? 10.25 8.086 -2.352 1 94.5 47 ASN B C 1
ATOM 1187 O O . ASN B 1 47 ? 10.023 8.492 -3.492 1 94.5 47 ASN B O 1
ATOM 1191 N N . ILE B 1 48 ? 10.883 7.008 -2.145 1 90.12 48 ILE B N 1
ATOM 1192 C CA . ILE B 1 48 ? 11.445 6.207 -3.229 1 90.12 48 ILE B CA 1
ATOM 1193 C C . ILE B 1 48 ? 10.477 5.082 -3.588 1 90.12 48 ILE B C 1
ATOM 1195 O O . ILE B 1 48 ? 10.406 4.07 -2.887 1 90.12 48 ILE B O 1
ATOM 1199 N N . ALA B 1 49 ? 9.719 5.402 -4.613 1 86.12 49 ALA B N 1
ATOM 1200 C CA . ALA B 1 49 ? 8.797 4.402 -5.137 1 86.12 49 ALA B CA 1
ATOM 1201 C C . ALA B 1 49 ? 9.398 3.66 -6.324 1 86.12 49 ALA B C 1
ATOM 1203 O O . ALA B 1 49 ? 10.516 3.969 -6.754 1 86.12 49 ALA B O 1
ATOM 1204 N N . SER B 1 50 ? 8.938 2.477 -6.684 1 64.94 50 SER B N 1
ATOM 1205 C CA . SER B 1 50 ? 9.43 1.762 -7.855 1 64.94 50 SER B CA 1
ATOM 1206 C C . SER B 1 50 ? 8.359 1.677 -8.938 1 64.94 50 SER B C 1
ATOM 1208 O O . SER B 1 50 ? 7.191 1.412 -8.648 1 64.94 50 SER B O 1
ATOM 1210 N N . LEU B 1 51 ? 8.383 2.406 -10.039 1 53.59 51 LEU B N 1
ATOM 1211 C CA . LEU B 1 51 ? 7.434 2.348 -11.141 1 53.59 51 LEU B CA 1
ATOM 1212 C C . LEU B 1 51 ? 7.285 0.919 -11.656 1 53.59 51 LEU B C 1
ATOM 1214 O O . LEU B 1 51 ? 6.203 0.521 -12.086 1 53.59 51 LEU B O 1
ATOM 1218 N N . GLY B 1 52 ? 8.484 0.336 -11.852 1 51.34 52 GLY B N 1
ATOM 1219 C CA . GLY B 1 52 ? 8.344 -1.028 -12.336 1 51.34 52 GLY B CA 1
ATOM 1220 C C . GLY B 1 52 ? 7.371 -1.854 -11.516 1 51.34 52 GLY B C 1
ATOM 1221 O O . GLY B 1 52 ? 6.719 -2.756 -12.047 1 51.34 52 GLY B O 1
ATOM 1222 N N . GLY B 1 53 ? 7.387 -1.637 -10.305 1 50.56 53 GLY B N 1
ATOM 1223 C CA . GLY B 1 53 ? 6.477 -2.373 -9.445 1 50.56 53 GLY B CA 1
ATOM 1224 C C . GLY B 1 53 ? 5.02 -2.008 -9.664 1 50.56 53 GLY B C 1
ATOM 1225 O O . GLY B 1 53 ? 4.125 -2.799 -9.367 1 50.56 53 GLY B O 1
ATOM 1226 N N . LEU B 1 54 ? 4.781 -0.699 -10.07 1 54.06 54 LEU B N 1
ATOM 1227 C CA . LEU B 1 54 ? 3.424 -0.218 -10.297 1 54.06 54 LEU B CA 1
ATOM 1228 C C . LEU B 1 54 ? 2.854 -0.794 -11.594 1 54.06 54 LEU B C 1
ATOM 1230 O O . LEU B 1 54 ? 1.657 -1.085 -11.672 1 54.06 54 LEU B O 1
ATOM 1234 N N . HIS B 1 55 ? 3.705 -0.722 -12.664 1 50.66 55 HIS B N 1
ATOM 1235 C CA . HIS B 1 55 ? 3.186 -1.13 -13.961 1 50.66 55 HIS B CA 1
ATOM 1236 C C . HIS B 1 55 ? 3.078 -2.648 -14.062 1 50.66 55 HIS B C 1
ATOM 1238 O O . HIS B 1 55 ? 2.225 -3.168 -14.781 1 50.66 55 HIS B O 1
ATOM 1244 N N . GLY B 1 56 ? 3.986 -3.408 -13.695 1 47.19 56 GLY B N 1
ATOM 1245 C CA . GLY B 1 56 ? 4.051 -4.672 -14.414 1 47.19 56 GLY B CA 1
ATOM 1246 C C . GLY B 1 56 ? 4.102 -5.879 -13.5 1 47.19 56 GLY B C 1
ATOM 1247 O O . GLY B 1 56 ? 4.371 -6.992 -13.945 1 47.19 56 GLY B O 1
ATOM 1248 N N . GLY B 1 57 ? 3.318 -5.855 -12.445 1 59.25 57 GLY B N 1
ATOM 1249 C CA . GLY B 1 57 ? 3.154 -7.16 -11.828 1 59.25 57 GLY B CA 1
ATOM 1250 C C . GLY B 1 57 ? 4.418 -8 -11.867 1 59.25 57 GLY B C 1
ATOM 1251 O O . GLY B 1 57 ? 4.426 -9.141 -11.391 1 59.25 57 GLY B O 1
ATOM 1252 N N . ARG B 1 58 ? 5.582 -7.426 -12.32 1 68.81 58 ARG B N 1
ATOM 1253 C CA . ARG B 1 58 ? 6.707 -8.344 -12.477 1 68.81 58 ARG B CA 1
ATOM 1254 C C . ARG B 1 58 ? 7.473 -8.5 -11.164 1 68.81 58 ARG B C 1
ATOM 1256 O O . ARG B 1 58 ? 8.133 -9.523 -10.945 1 68.81 58 ARG B O 1
ATOM 1263 N N . ALA B 1 59 ? 7.238 -7.598 -10.258 1 84.69 59 ALA B N 1
ATOM 1264 C CA . ALA B 1 59 ? 7.891 -7.723 -8.953 1 84.69 59 ALA B CA 1
ATOM 1265 C C . ALA B 1 59 ? 7.074 -8.602 -8.016 1 84.69 59 ALA B C 1
ATOM 1267 O O . ALA B 1 59 ? 5.957 -9.008 -8.352 1 84.69 59 ALA B O 1
ATOM 1268 N N . GLY B 1 60 ? 7.742 -8.969 -6.938 1 92.19 60 GLY B N 1
ATOM 1269 C CA . GLY B 1 60 ? 6.996 -9.727 -5.945 1 92.19 60 GLY B CA 1
ATOM 1270 C C . GLY B 1 60 ? 5.805 -8.969 -5.391 1 92.19 60 GLY B C 1
ATOM 1271 O O . GLY B 1 60 ? 5.723 -7.746 -5.527 1 92.19 60 GLY B O 1
ATOM 1272 N N . ILE B 1 61 ? 4.891 -9.703 -4.824 1 94.69 61 ILE B N 1
ATOM 1273 C CA . ILE B 1 61 ? 3.623 -9.117 -4.406 1 94.69 61 ILE B CA 1
ATOM 1274 C C . ILE B 1 61 ? 3.859 -8.148 -3.246 1 94.69 61 ILE B C 1
ATOM 1276 O O . ILE B 1 61 ? 3.211 -7.105 -3.158 1 94.69 61 ILE B O 1
ATOM 1280 N N . GLY B 1 62 ? 4.82 -8.555 -2.314 1 95.25 62 GLY B N 1
ATOM 1281 C CA . GLY B 1 62 ? 5.094 -7.656 -1.207 1 95.25 62 GLY B CA 1
ATOM 1282 C C . GLY B 1 62 ? 5.68 -6.328 -1.648 1 95.25 62 GLY B C 1
ATOM 1283 O O . GLY B 1 62 ? 5.27 -5.27 -1.165 1 95.25 62 GLY B O 1
ATOM 1284 N N . TYR B 1 63 ? 6.512 -6.426 -2.541 1 92.62 63 TYR B N 1
ATOM 1285 C CA . TYR B 1 63 ? 7.141 -5.223 -3.076 1 92.62 63 TYR B CA 1
ATOM 1286 C C . TYR B 1 63 ? 6.137 -4.379 -3.848 1 92.62 63 TYR B C 1
ATOM 1288 O O . TYR B 1 63 ? 6.043 -3.166 -3.637 1 92.62 63 TYR B O 1
ATOM 1296 N N . THR B 1 64 ? 5.426 -4.93 -4.703 1 92.44 64 THR B N 1
ATOM 1297 C CA . THR B 1 64 ? 4.414 -4.227 -5.48 1 92.44 64 THR B CA 1
ATOM 1298 C C . THR B 1 64 ? 3.408 -3.537 -4.559 1 92.44 64 THR B C 1
ATOM 1300 O O . THR B 1 64 ? 3.117 -2.35 -4.727 1 92.44 64 THR B O 1
ATOM 1303 N N . ALA B 1 65 ? 2.943 -4.266 -3.592 1 94.69 65 ALA B N 1
ATOM 1304 C CA . ALA B 1 65 ? 1.976 -3.719 -2.643 1 94.69 65 ALA B CA 1
ATOM 1305 C C . ALA B 1 65 ? 2.57 -2.549 -1.864 1 94.69 65 ALA B C 1
ATOM 1307 O O . ALA B 1 65 ? 1.935 -1.501 -1.724 1 94.69 65 ALA B O 1
ATOM 1308 N N . SER B 1 66 ? 3.758 -2.732 -1.381 1 94.75 66 SER B N 1
ATOM 1309 C CA . SER B 1 66 ? 4.375 -1.725 -0.525 1 94.75 66 SER B CA 1
ATOM 1310 C C . SER B 1 66 ? 4.66 -0.442 -1.3 1 94.75 66 SER B C 1
ATOM 1312 O O . SER B 1 66 ? 4.512 0.658 -0.765 1 94.75 66 SER B O 1
ATOM 1314 N N . LYS B 1 67 ? 5.02 -0.604 -2.451 1 92.56 67 LYS B N 1
ATOM 1315 C CA . LYS B 1 67 ? 5.309 0.581 -3.254 1 92.56 67 LYS B CA 1
ATOM 1316 C C . LYS B 1 67 ? 4.023 1.307 -3.643 1 92.56 67 LYS B C 1
ATOM 1318 O O . LYS B 1 67 ? 3.992 2.537 -3.699 1 92.56 67 LYS B O 1
ATOM 1323 N N . HIS B 1 68 ? 3.035 0.598 -3.93 1 91.94 68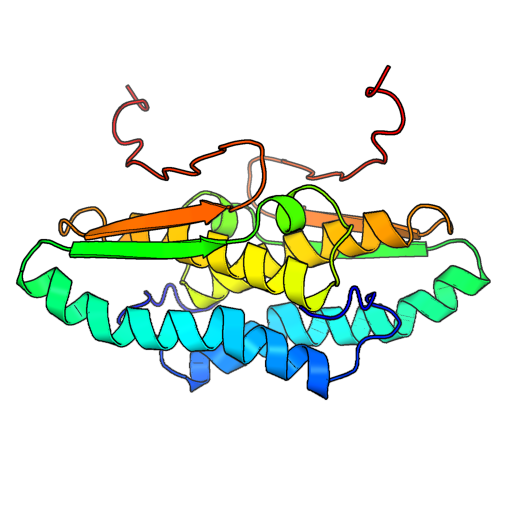 HIS B N 1
ATOM 1324 C CA . HIS B 1 68 ? 1.739 1.239 -4.121 1 91.94 68 HIS B CA 1
ATOM 1325 C C . HIS B 1 68 ? 1.296 1.975 -2.863 1 91.94 68 HIS B C 1
ATOM 1327 O O . HIS B 1 68 ? 0.771 3.088 -2.939 1 91.94 68 HIS B O 1
ATOM 1333 N N . ALA B 1 69 ? 1.466 1.316 -1.767 1 94.12 69 ALA B N 1
ATOM 1334 C CA . ALA B 1 69 ? 1.136 1.966 -0.501 1 94.12 69 ALA B CA 1
ATOM 1335 C C . ALA B 1 69 ? 1.909 3.271 -0.336 1 94.12 69 ALA B C 1
ATOM 1337 O O . ALA B 1 69 ? 1.354 4.277 0.11 1 94.12 69 ALA B O 1
ATOM 1338 N N . LEU B 1 70 ? 3.145 3.225 -0.699 1 94.25 70 LEU B N 1
ATOM 1339 C CA . LEU B 1 70 ? 3.996 4.406 -0.591 1 94.25 70 LEU B CA 1
ATOM 1340 C C . LEU B 1 70 ? 3.477 5.531 -1.479 1 94.25 70 LEU B C 1
ATOM 1342 O O . LEU B 1 70 ? 3.512 6.699 -1.089 1 94.25 70 LEU B O 1
ATOM 1346 N N . ILE B 1 71 ? 3.037 5.18 -2.58 1 92 71 ILE B N 1
ATOM 1347 C CA . ILE B 1 71 ? 2.445 6.168 -3.473 1 92 71 ILE B CA 1
ATOM 1348 C C . ILE B 1 71 ? 1.202 6.77 -2.824 1 92 71 ILE B C 1
ATOM 1350 O O . ILE B 1 71 ? 1.003 7.988 -2.861 1 92 71 ILE B O 1
ATOM 1354 N N . GLY B 1 72 ? 0.391 5.949 -2.264 1 92.06 72 GLY B N 1
ATOM 1355 C CA . GLY B 1 72 ? -0.769 6.445 -1.539 1 92.06 72 GLY B CA 1
ATOM 1356 C C . GLY B 1 72 ? -0.406 7.375 -0.398 1 92.06 72 GLY B C 1
ATOM 1357 O O . GLY B 1 72 ? -1.043 8.414 -0.213 1 92.06 72 GLY B O 1
ATOM 1358 N N . MET B 1 73 ? 0.599 7.043 0.309 1 94.75 73 MET B N 1
ATOM 1359 C CA . MET B 1 73 ? 1.077 7.887 1.401 1 94.75 73 MET B CA 1
ATOM 1360 C C . MET B 1 73 ? 1.563 9.234 0.878 1 94.75 73 MET B C 1
ATOM 1362 O O . MET B 1 73 ? 1.285 10.273 1.477 1 94.75 73 MET B O 1
ATOM 1366 N N . THR B 1 74 ? 2.268 9.172 -0.18 1 94.69 74 THR B N 1
ATOM 1367 C CA . THR B 1 74 ? 2.797 10.383 -0.801 1 94.69 74 THR B CA 1
ATOM 1368 C C . THR B 1 74 ? 1.665 11.336 -1.175 1 94.69 74 THR B C 1
ATOM 1370 O O . THR B 1 74 ? 1.712 12.523 -0.846 1 94.69 74 THR B O 1
ATOM 1373 N N . LYS B 1 75 ? 0.677 10.805 -1.805 1 92.19 75 LYS B N 1
ATOM 1374 C CA . LYS B 1 75 ? -0.474 11.602 -2.217 1 92.19 75 LYS B CA 1
ATOM 1375 C C . LYS B 1 75 ? -1.215 12.164 -1.008 1 92.19 75 LYS B C 1
ATOM 1377 O O . LYS B 1 75 ? -1.624 13.328 -1.011 1 92.19 75 LYS B O 1
ATOM 1382 N N . ASN B 1 76 ? -1.402 11.336 -0.042 1 92.75 76 ASN B N 1
ATOM 1383 C CA . ASN B 1 76 ? -2.107 11.75 1.167 1 92.75 76 ASN B CA 1
ATOM 1384 C C . ASN B 1 76 ? -1.388 12.898 1.873 1 92.75 76 ASN B C 1
ATOM 1386 O O . ASN B 1 76 ? -2.012 13.891 2.252 1 92.75 76 ASN B O 1
ATOM 1390 N N . VAL B 1 77 ? -0.119 12.773 2.012 1 95.06 77 VAL B N 1
ATOM 1391 C CA . VAL B 1 77 ? 0.673 13.789 2.691 1 95.06 77 VAL B CA 1
ATOM 1392 C C . VAL B 1 77 ? 0.66 15.078 1.88 1 95.06 77 VAL B C 1
ATOM 1394 O O . VAL B 1 77 ? 0.489 16.172 2.436 1 95.06 77 VAL B O 1
ATOM 1397 N N . GLY B 1 78 ? 0.858 14.961 0.645 1 93.56 78 GLY B N 1
ATOM 1398 C CA . GLY B 1 78 ? 0.785 16.141 -0.207 1 93.56 78 GLY B CA 1
ATOM 1399 C C . GLY B 1 78 ? -0.536 16.875 -0.091 1 93.56 78 GLY B C 1
ATOM 1400 O O . GLY B 1 78 ? -0.565 18.109 -0.079 1 93.56 78 GLY B O 1
ATOM 1401 N N . PHE B 1 79 ? -1.543 16.125 -0.023 1 90.31 79 PHE B N 1
ATOM 1402 C CA . PHE B 1 79 ? -2.881 16.703 0.063 1 90.31 79 PHE B CA 1
ATOM 1403 C C . PHE B 1 79 ? -3.084 17.406 1.399 1 90.31 79 PHE B C 1
ATOM 1405 O O . PHE B 1 79 ? -3.525 18.562 1.44 1 90.31 79 PHE B O 1
ATOM 1412 N N . HIS B 1 80 ? -2.729 16.812 2.498 1 91.25 80 HIS B N 1
ATOM 1413 C CA . HIS B 1 80 ? -3.059 17.297 3.83 1 91.25 80 HIS B CA 1
ATOM 1414 C C . HIS B 1 80 ? -2.105 18.406 4.262 1 91.25 80 HIS B C 1
ATOM 1416 O O . HIS B 1 80 ? -2.49 19.312 5.02 1 91.25 80 HIS B O 1
ATOM 1422 N N . TYR B 1 81 ? -0.959 18.438 3.586 1 94.5 81 TYR B N 1
ATOM 1423 C CA . TYR B 1 81 ? 0.028 19.359 4.141 1 94.5 81 TYR B CA 1
ATOM 1424 C C . TYR B 1 81 ? 0.554 20.312 3.072 1 94.5 81 TYR B C 1
ATOM 1426 O O . TYR B 1 81 ? 1.447 21.109 3.336 1 94.5 81 TYR B O 1
ATOM 1434 N N . GLY B 1 82 ? -0.003 20.172 1.933 1 93.12 82 GLY B N 1
ATOM 1435 C CA . GLY B 1 82 ? 0.412 21.062 0.862 1 93.12 82 GLY B CA 1
ATOM 1436 C C . GLY B 1 82 ? 0.216 22.531 1.198 1 93.12 82 GLY B C 1
ATOM 1437 O O . GLY B 1 82 ? 1.068 23.375 0.882 1 93.12 82 GLY B O 1
ATOM 1438 N N . ASP B 1 83 ? -0.827 22.828 1.872 1 93.25 83 ASP B N 1
ATOM 1439 C CA . ASP B 1 83 ? -1.165 24.203 2.219 1 93.25 83 ASP B CA 1
ATOM 1440 C C . ASP B 1 83 ? -0.241 24.734 3.312 1 93.25 83 ASP B C 1
ATOM 1442 O O . ASP B 1 83 ? -0.202 25.938 3.566 1 93.25 83 ASP B O 1
ATOM 1446 N N . GLN B 1 84 ? 0.53 23.922 3.912 1 94.88 84 GLN B N 1
ATOM 1447 C CA . GLN B 1 84 ? 1.461 24.312 4.965 1 94.88 84 GLN B CA 1
ATOM 1448 C C . GLN B 1 84 ? 2.879 24.453 4.422 1 94.88 84 GLN B C 1
ATOM 1450 O O . GLN B 1 84 ? 3.844 24.5 5.188 1 94.88 84 GLN B O 1
ATOM 1455 N N . GLY B 1 85 ? 2.93 24.359 3.107 1 96 85 GLY B N 1
ATOM 1456 C CA . GLY B 1 85 ? 4.227 24.562 2.49 1 96 85 GLY B CA 1
ATOM 1457 C C . GLY B 1 85 ? 5.062 23.312 2.391 1 96 85 GLY B C 1
ATOM 1458 O O . GLY B 1 85 ? 6.262 23.375 2.115 1 96 85 GLY B O 1
ATOM 1459 N N . ILE B 1 86 ? 4.469 22.188 2.684 1 96.69 86 ILE B N 1
ATOM 1460 C CA . ILE B 1 86 ? 5.184 20.922 2.625 1 96.69 86 ILE B CA 1
ATOM 1461 C C . ILE B 1 86 ? 4.891 20.219 1.3 1 96.69 86 ILE B C 1
ATOM 1463 O O . ILE B 1 86 ? 3.729 19.969 0.974 1 96.69 86 ILE B O 1
ATOM 1467 N N . ARG B 1 87 ? 5.949 19.984 0.551 1 96.69 87 ARG B N 1
ATOM 1468 C CA . ARG B 1 87 ? 5.852 19.203 -0.675 1 96.69 87 ARG B CA 1
ATOM 1469 C C . ARG B 1 87 ? 6.195 17.734 -0.417 1 96.69 87 ARG B C 1
ATOM 1471 O O . ARG B 1 87 ? 7.109 17.438 0.352 1 96.69 87 ARG B O 1
ATOM 1478 N N . CYS B 1 88 ? 5.426 16.812 -0.974 1 95.75 88 CYS B N 1
ATOM 1479 C CA . CYS B 1 88 ? 5.684 15.383 -0.882 1 95.75 88 CYS B CA 1
ATOM 1480 C C . CYS B 1 88 ? 5.617 14.727 -2.258 1 95.75 88 CYS B C 1
ATOM 1482 O O . CYS B 1 88 ? 4.57 14.734 -2.906 1 95.75 88 CYS B O 1
ATOM 1484 N N . ASN B 1 89 ? 6.789 14.094 -2.662 1 92.88 89 ASN B N 1
ATOM 1485 C CA . ASN B 1 89 ? 6.895 13.477 -3.979 1 92.88 89 ASN B CA 1
ATOM 1486 C C . ASN B 1 89 ? 7.48 12.07 -3.891 1 92.88 89 ASN B C 1
ATOM 1488 O O . ASN B 1 89 ? 8.109 11.719 -2.889 1 92.88 89 ASN B O 1
ATOM 1492 N N . ALA B 1 90 ? 7.148 11.289 -4.875 1 92.06 90 ALA B N 1
ATOM 1493 C CA . ALA B 1 90 ? 7.754 9.969 -5.004 1 92.06 90 ALA B CA 1
ATOM 1494 C C . ALA B 1 90 ? 8.555 9.852 -6.297 1 92.06 90 ALA B C 1
ATOM 1496 O O . ALA B 1 90 ? 8.133 10.359 -7.34 1 92.06 90 ALA B O 1
ATOM 1497 N N . ILE B 1 91 ? 9.703 9.18 -6.199 1 85.88 91 ILE B N 1
ATOM 1498 C CA . ILE B 1 91 ? 10.523 8.938 -7.379 1 85.88 91 ILE B CA 1
ATOM 1499 C C . ILE B 1 91 ? 10.461 7.461 -7.758 1 85.88 91 ILE B C 1
ATOM 1501 O O . ILE B 1 91 ? 10.531 6.586 -6.891 1 85.88 91 ILE B O 1
ATOM 1505 N N . ALA B 1 92 ? 10.039 7.199 -8.93 1 72 92 ALA B N 1
ATOM 1506 C CA . ALA B 1 92 ? 10.078 5.832 -9.445 1 72 92 ALA B CA 1
ATOM 1507 C C . ALA B 1 92 ? 11.352 5.59 -10.25 1 72 92 ALA B C 1
ATOM 1509 O O . ALA B 1 92 ? 11.578 6.234 -11.273 1 72 92 ALA B O 1
ATOM 1510 N N . PRO B 1 93 ? 12.359 5 -9.672 1 55.31 93 PRO B N 1
ATOM 1511 C CA . PRO B 1 93 ? 13.602 4.836 -10.422 1 55.31 93 PRO B CA 1
ATOM 1512 C C . PRO B 1 93 ? 13.375 4.328 -11.844 1 55.31 93 PRO B C 1
ATOM 1514 O O . PRO B 1 93 ? 14.289 4.344 -12.664 1 55.31 93 PRO B O 1
ATOM 1517 N N . GLY B 1 94 ? 12.57 3.463 -12.133 1 50.41 94 GLY B N 1
ATOM 1518 C CA . GLY B 1 94 ? 12.695 2.896 -13.461 1 50.41 94 GLY B CA 1
ATOM 1519 C C . GLY B 1 94 ? 12.68 3.943 -14.562 1 50.41 94 GLY B C 1
ATOM 1520 O O . GLY B 1 94 ? 12.508 5.133 -14.289 1 50.41 94 GLY B O 1
ATOM 1521 N N . SER B 1 95 ? 12.898 3.326 -15.836 1 44.16 95 SER B N 1
ATOM 1522 C CA . SER B 1 95 ? 13.133 4.039 -17.094 1 44.16 95 SER B CA 1
ATOM 1523 C C . SER B 1 95 ? 12.117 5.156 -17.281 1 44.16 95 SER B C 1
ATOM 1525 O O . SER B 1 95 ? 12.297 6.016 -18.156 1 44.16 95 SER B O 1
ATOM 1527 N N . VAL B 1 96 ? 10.836 4.77 -17.422 1 38.09 96 VAL B N 1
ATOM 152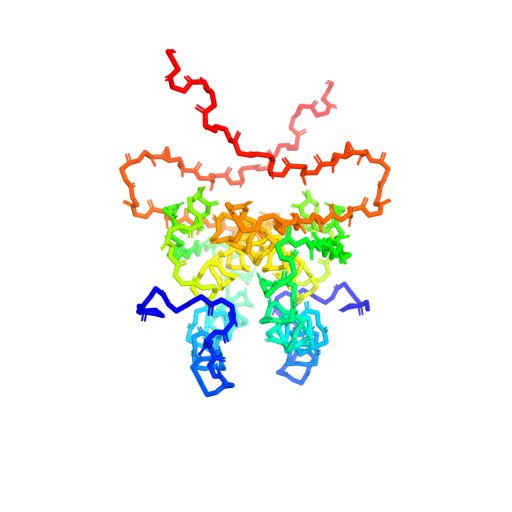8 C CA . VAL B 1 96 ? 9.969 5.836 -17.922 1 38.09 96 VAL B CA 1
ATOM 1529 C C . VAL B 1 96 ? 9.703 6.844 -16.797 1 38.09 96 VAL B C 1
ATOM 1531 O O . VAL B 1 96 ? 9.445 6.465 -15.656 1 38.09 96 VAL B O 1
ATOM 1534 N N . GLN B 1 97 ? 10.297 7.938 -16.797 1 38.34 97 GLN B N 1
ATOM 1535 C CA . GLN B 1 97 ? 10.273 9.156 -15.992 1 38.34 97 GLN B CA 1
ATOM 1536 C C . GLN B 1 97 ? 8.867 9.469 -15.5 1 38.34 97 GLN B C 1
ATOM 1538 O O . GLN B 1 97 ? 8.062 10.055 -16.234 1 38.34 97 GLN B O 1
ATOM 1543 N N . THR B 1 98 ? 7.977 8.594 -15.07 1 36.44 98 THR B N 1
ATOM 1544 C CA . THR B 1 98 ? 6.73 9.258 -14.711 1 36.44 98 THR B CA 1
ATOM 1545 C C . THR B 1 98 ? 6.836 9.906 -13.336 1 36.44 98 THR B C 1
ATOM 1547 O O . THR B 1 98 ? 7.09 9.227 -12.344 1 36.44 98 THR B O 1
ATOM 1550 N N . ASN B 1 99 ? 7.387 11.078 -13.297 1 35.75 99 ASN B N 1
ATOM 1551 C CA . ASN B 1 99 ? 7.293 11.945 -12.125 1 35.75 99 ASN B CA 1
ATOM 1552 C C . ASN B 1 99 ? 5.859 12.031 -11.609 1 35.75 99 ASN B C 1
ATOM 1554 O O . ASN B 1 99 ? 4.965 12.492 -12.32 1 35.75 99 ASN B O 1
ATOM 1558 N N . ILE B 1 100 ? 5.379 11.141 -10.789 1 37.44 100 ILE B N 1
ATOM 1559 C CA . ILE B 1 100 ? 4.047 11.422 -10.266 1 37.44 100 ILE B CA 1
ATOM 1560 C C . ILE B 1 100 ? 4.102 12.641 -9.344 1 37.44 100 ILE B C 1
ATOM 1562 O O . ILE B 1 100 ? 4.676 12.578 -8.258 1 37.44 100 ILE B O 1
ATOM 1566 N N . GLU B 1 101 ? 4.348 13.812 -9.859 1 33.75 101 GLU B N 1
ATOM 1567 C CA . GLU B 1 101 ? 4.164 15.062 -9.133 1 33.75 101 GLU B CA 1
ATOM 1568 C C . GLU B 1 101 ? 2.695 15.289 -8.781 1 33.75 101 GLU B C 1
ATOM 1570 O O . GLU B 1 101 ? 1.824 15.203 -9.648 1 33.75 101 GLU B O 1
ATOM 1575 N N . VAL B 1 102 ? 2.244 14.898 -7.621 1 32 102 VAL B N 1
ATOM 1576 C CA . VAL B 1 102 ? 0.915 15.344 -7.219 1 32 102 VAL B CA 1
ATOM 1577 C C . VAL B 1 102 ? 0.942 16.844 -6.93 1 32 102 VAL B C 1
ATOM 1579 O O . VAL B 1 102 ? 1.555 17.281 -5.957 1 32 102 VAL B O 1
ATOM 1582 N N . LYS B 1 103 ? 1.113 17.688 -7.898 1 33.81 103 LYS B N 1
ATOM 1583 C CA . LYS B 1 103 ? 0.853 19.125 -7.703 1 33.81 103 LYS B CA 1
ATOM 1584 C C . LYS B 1 103 ? -0.623 19.375 -7.41 1 33.81 103 LYS B C 1
ATOM 1586 O O . LYS B 1 103 ? -1.486 18.594 -7.828 1 33.81 103 LYS B O 1
ATOM 1591 N N . ASN B 1 104 ? -0.972 20.375 -6.559 1 28.52 104 ASN B N 1
ATOM 1592 C CA . ASN B 1 104 ? -2.273 20.922 -6.203 1 28.52 104 ASN B CA 1
ATOM 1593 C C . ASN B 1 104 ? -3.125 21.188 -7.441 1 28.52 104 ASN B C 1
ATOM 1595 O O . ASN B 1 104 ? -2.779 22.031 -8.273 1 28.52 104 ASN B O 1
ATOM 1599 N N . PRO B 1 105 ? -3.807 20.281 -8 1 34.56 105 PRO B N 1
ATOM 1600 C CA . PRO B 1 105 ? -4.668 20.859 -9.031 1 34.56 105 PRO B CA 1
ATOM 1601 C C . PRO B 1 105 ? -5.695 21.844 -8.461 1 34.56 105 PRO B C 1
ATOM 1603 O O . PRO B 1 105 ? -6.676 21.422 -7.84 1 34.56 105 PRO B O 1
ATOM 1606 N N . HIS B 1 106 ? -5.465 22.766 -7.582 1 29.5 106 HIS B N 1
ATOM 1607 C CA . HIS B 1 106 ? -6.551 23.719 -7.434 1 29.5 106 HIS B CA 1
ATOM 1608 C C . HIS B 1 106 ? -7.086 24.172 -8.789 1 29.5 106 HIS B C 1
ATOM 1610 O O . HIS B 1 106 ? -8.18 24.734 -8.875 1 29.5 106 HIS B O 1
ATOM 1616 N N . ARG B 1 107 ? -6.348 24.359 -9.914 1 26.98 107 ARG B N 1
ATOM 1617 C CA . ARG B 1 107 ? -6.973 25.156 -10.961 1 26.98 107 ARG B CA 1
ATOM 1618 C C . ARG B 1 107 ? -8.008 24.344 -11.727 1 26.98 107 ARG B C 1
ATOM 1620 O O . ARG B 1 107 ? -8.859 24.906 -12.422 1 26.98 107 ARG B O 1
ATOM 1627 N N . TRP B 1 108 ? -7.828 23.078 -12.055 1 25.55 108 TRP B N 1
ATOM 1628 C CA . TRP B 1 108 ? -8.695 22.75 -13.188 1 25.55 108 TRP B CA 1
ATOM 1629 C C . TRP B 1 108 ? -10.141 22.609 -12.742 1 25.55 108 TRP B C 1
ATOM 1631 O O . TRP B 1 108 ? -10.977 22.094 -13.484 1 25.55 108 TRP B O 1
ATOM 1641 N N . VAL B 1 109 ? -10.508 22.516 -11.383 1 22.84 109 VAL B N 1
ATOM 1642 C CA . VAL B 1 109 ? -11.961 22.594 -11.391 1 22.84 109 VAL B CA 1
ATOM 1643 C C . VAL B 1 109 ? -12.398 23.969 -11.883 1 22.84 109 VAL B C 1
ATOM 1645 O O . VAL B 1 109 ? -13.156 24.672 -11.203 1 22.84 109 VAL B O 1
ATOM 1648 N N . GLN B 1 110 ? -11.695 24.641 -12.719 1 17.95 110 GLN B N 1
ATOM 1649 C CA . GLN B 1 110 ? -12.562 25.625 -13.359 1 17.95 110 GLN B CA 1
ATOM 1650 C C . GLN B 1 110 ? -13.398 24.969 -14.461 1 17.95 110 GLN B C 1
ATOM 1652 O O . GLN B 1 110 ? -12.914 24.109 -15.195 1 17.95 110 GLN B O 1
#

Radius of gyration: 17.27 Å; Cα contacts (8 Å, |Δi|>4): 413; chains: 2; bounding box: 33×53×49 Å

Foldseek 3Di:
DLQQAEPVGDDPVSLVVLLCVLPVVVVVVCVVVQVVCLVVLAEEAEHEAAVCLQPDNRGYPSNSVSRVNVVVVQLVCCVVCVRSHYHGWYAHPDDDGPGPRPDPPPPPVD/DLQQAEPVGDDPVSLVVLLCVLPVVVVVVCVVVQVVCLVVLAEEAEHEAAVVLQPDSRGYPSNSVSRVNVVVVQLVCCVVCVRSHYHGFYAHPDDPGPGPRPDPPPPPVD

InterPro domains:
  IPR002347 Short-chain dehydrogenase/reductase SDR [PF00106] (9-103)
  IPR002347 Short-chain dehydrogenase/reductase SDR [PR00081] (37-53)
  IPR002347 Short-chain dehydrogenase/reductase SDR [PR00081] (63-82)
  IPR002347 Short-chain dehydrogenase/reductase SDR [PR00081] (84-101)
  IPR020904 Short-chain dehydrogenase/reductase, conserved site [PS00061] (50-78)
  IPR036291 NAD(P)-binding domain superfamily [SSF51735] (7-104)

pLDDT: mean 80.45, std 24.2, range [17.72, 98.38]